Protein AF-A0A6A4KMN6-F1 (afdb_monomer)

Sequence (193 aa):
MLYPYTPGFWTKEQVEAWKPIVDVVHAKGDFQPSGQAPISSTDKKLTLQIRVNDVYVAEFSPPRRLRIDETPLVVNDFRLAARNAMAAGDSNPNALGLYMAESLSTFSVLYCLMVEPRMKIIGEKCECPQYSLVSIRKAFNGGFISAGDYDREDGNQVVAENRTDLVANGRLFLANPDLPRRFELNALLNEYN

Organism: NCBI:txid262921

Mean predicted aligned error: 14.79 Å

Structure (mmCIF, N/CA/C/O backbone):
data_AF-A0A6A4KMN6-F1
#
_entry.id   AF-A0A6A4KMN6-F1
#
loop_
_atom_site.group_PDB
_atom_site.id
_atom_site.type_symbol
_atom_site.label_atom_id
_atom_site.label_alt_id
_atom_site.label_comp_id
_atom_site.label_asym_id
_atom_site.label_entity_id
_atom_site.label_seq_id
_atom_site.pdbx_PDB_ins_code
_atom_site.Cartn_x
_atom_site.Cartn_y
_atom_site.Cartn_z
_atom_site.occupancy
_atom_site.B_iso_or_equiv
_atom_site.auth_seq_id
_atom_site.auth_comp_id
_atom_site.auth_asym_id
_atom_site.auth_atom_id
_atom_site.pdbx_PDB_model_num
ATOM 1 N N . MET A 1 1 ? 16.191 -17.826 3.219 1.00 31.48 1 MET A N 1
ATOM 2 C CA . MET A 1 1 ? 14.914 -17.959 3.942 1.00 31.48 1 MET A CA 1
ATOM 3 C C . MET A 1 1 ? 13.820 -18.067 2.884 1.00 31.48 1 MET A C 1
ATOM 5 O O . MET A 1 1 ? 13.702 -17.154 2.078 1.00 31.48 1 MET A O 1
ATOM 9 N N . LEU A 1 2 ? 13.162 -19.224 2.772 1.00 29.27 2 LEU A N 1
ATOM 10 C CA . LEU A 1 2 ? 12.004 -19.458 1.894 1.00 29.27 2 LEU A CA 1
ATOM 11 C C . LEU A 1 2 ? 10.747 -19.203 2.737 1.00 29.27 2 LEU A C 1
ATOM 13 O O . LEU A 1 2 ? 10.694 -19.689 3.863 1.00 29.27 2 LEU A O 1
ATOM 17 N N . TYR A 1 3 ? 9.783 -18.435 2.226 1.00 32.12 3 TYR A N 1
ATOM 18 C CA . TYR A 1 3 ? 8.539 -18.099 2.931 1.00 32.12 3 TYR A CA 1
ATOM 19 C C . TYR A 1 3 ? 7.420 -19.076 2.526 1.00 32.12 3 TYR A C 1
ATOM 21 O O . TYR A 1 3 ? 6.856 -18.907 1.441 1.00 32.12 3 TYR A O 1
ATOM 29 N N . PRO A 1 4 ? 7.090 -20.103 3.332 1.00 30.62 4 PRO A N 1
ATOM 30 C CA . PRO A 1 4 ? 5.931 -20.957 3.064 1.00 30.62 4 PRO A CA 1
ATOM 31 C C . PRO A 1 4 ? 4.623 -20.138 3.074 1.00 30.62 4 PRO A C 1
ATOM 33 O O . PRO A 1 4 ? 4.533 -19.135 3.776 1.00 30.62 4 PRO A O 1
ATOM 36 N N . TYR A 1 5 ? 3.616 -20.569 2.299 1.00 39.34 5 TYR A N 1
ATOM 37 C CA . TYR A 1 5 ? 2.295 -19.918 2.120 1.00 39.34 5 TYR A CA 1
ATOM 38 C C . TYR A 1 5 ? 2.269 -18.609 1.318 1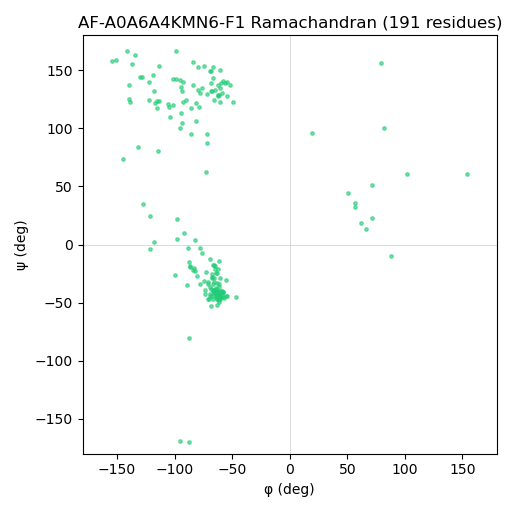.00 39.34 5 TYR A C 1
ATOM 40 O O . TYR A 1 5 ? 1.325 -17.827 1.404 1.00 39.34 5 TYR A O 1
ATOM 48 N N . THR A 1 6 ? 3.270 -18.394 0.471 1.00 36.38 6 THR A N 1
ATOM 49 C CA . THR A 1 6 ? 3.173 -17.405 -0.608 1.00 36.38 6 THR A CA 1
ATOM 50 C C . THR A 1 6 ? 2.039 -17.803 -1.569 1.00 36.38 6 THR A C 1
ATOM 52 O O . THR A 1 6 ? 1.903 -18.993 -1.875 1.00 36.38 6 THR A O 1
ATOM 55 N N . PRO A 1 7 ? 1.196 -16.854 -2.026 1.00 43.31 7 PRO A N 1
ATOM 56 C CA . PRO A 1 7 ? 0.060 -17.166 -2.883 1.00 43.31 7 PRO A CA 1
ATOM 57 C C . PRO A 1 7 ? 0.503 -17.897 -4.148 1.00 43.31 7 PRO A C 1
ATOM 59 O O . PRO A 1 7 ? 1.518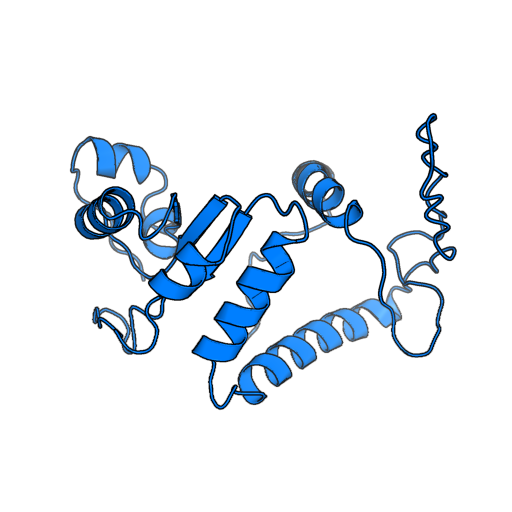 -17.573 -4.764 1.00 43.31 7 PRO A O 1
ATOM 62 N N . GLY A 1 8 ? -0.289 -18.901 -4.509 1.00 39.00 8 GLY A N 1
ATOM 63 C CA . GLY A 1 8 ? -0.036 -19.765 -5.646 1.00 39.00 8 GLY A CA 1
ATOM 64 C C . GLY A 1 8 ? -0.798 -19.409 -6.900 1.00 39.00 8 GLY A C 1
ATOM 65 O O . GLY A 1 8 ? -1.760 -18.656 -6.845 1.00 39.00 8 GLY A O 1
ATOM 66 N N . PHE A 1 9 ? -0.383 -19.994 -8.022 1.00 30.41 9 PHE A N 1
ATOM 67 C CA . PHE A 1 9 ? -0.998 -19.810 -9.341 1.00 30.41 9 PHE A CA 1
ATOM 68 C C . PHE A 1 9 ? -1.343 -21.160 -10.002 1.00 30.41 9 PHE A C 1
ATOM 70 O O . PHE A 1 9 ? -1.183 -21.343 -11.205 1.00 30.41 9 PHE A O 1
ATOM 77 N N . TRP A 1 10 ? -1.743 -22.156 -9.206 1.00 37.47 10 TRP A N 1
ATOM 78 C CA . TRP A 1 10 ? -1.876 -23.557 -9.649 1.00 37.47 10 TRP A CA 1
ATOM 79 C C . TRP A 1 10 ? -3.282 -24.143 -9.476 1.00 37.47 10 TRP A C 1
ATOM 81 O O . TRP A 1 10 ? -3.535 -25.264 -9.910 1.00 37.47 10 TRP A O 1
ATOM 91 N N . THR A 1 11 ? -4.209 -23.394 -8.879 1.00 39.00 11 THR A N 1
ATOM 92 C CA . THR A 1 11 ? -5.639 -23.741 -8.820 1.00 39.00 11 THR A CA 1
ATOM 93 C C . THR A 1 11 ? -6.460 -22.736 -9.622 1.00 39.00 11 THR A C 1
ATOM 95 O O . THR A 1 11 ? -6.046 -21.585 -9.788 1.00 39.00 11 THR A O 1
ATOM 98 N N . LYS A 1 12 ? -7.629 -23.150 -10.130 1.00 42.00 12 LYS A N 1
ATOM 99 C CA . LYS A 1 12 ? -8.517 -22.245 -10.880 1.00 42.00 12 LYS A CA 1
ATOM 100 C C . LYS A 1 12 ? -8.980 -21.076 -10.010 1.00 42.00 12 LYS A C 1
ATOM 102 O O . LYS A 1 12 ? -9.038 -19.954 -10.492 1.00 42.00 12 LYS A O 1
ATOM 107 N N . GLU A 1 13 ? -9.225 -21.314 -8.730 1.00 46.22 13 GLU A N 1
ATOM 108 C CA . GLU A 1 13 ? -9.675 -20.309 -7.768 1.00 46.22 13 GLU A CA 1
ATOM 109 C C . GLU A 1 13 ? -8.605 -19.239 -7.508 1.00 46.22 13 GLU A C 1
ATOM 111 O O . GLU A 1 13 ? -8.911 -18.050 -7.457 1.00 46.22 13 GLU A O 1
ATOM 116 N N . GLN A 1 14 ? -7.332 -19.637 -7.423 1.00 41.09 14 GLN A N 1
ATOM 117 C CA . GLN A 1 14 ? -6.218 -18.691 -7.338 1.00 41.09 14 GLN A CA 1
ATOM 118 C C . GLN A 1 14 ? -6.082 -17.865 -8.623 1.00 41.09 14 GLN A C 1
ATOM 120 O O . GLN A 1 14 ? -5.860 -16.660 -8.553 1.00 41.09 14 GLN A O 1
ATOM 125 N N . VAL A 1 15 ? -6.264 -18.483 -9.794 1.00 40.09 15 VAL A N 1
ATOM 126 C CA . VAL A 1 15 ? -6.224 -17.783 -11.088 1.00 40.09 15 VAL A CA 1
ATOM 127 C C . VAL A 1 15 ? -7.339 -16.740 -11.197 1.00 40.09 15 VAL A C 1
ATOM 129 O O . VAL A 1 15 ? -7.064 -15.622 -11.622 1.00 40.09 15 VAL A O 1
ATOM 132 N N . GLU A 1 16 ? -8.570 -17.049 -10.780 1.00 53.91 16 GLU A N 1
ATOM 133 C CA . GLU A 1 16 ? -9.668 -16.068 -10.766 1.00 53.91 16 GLU A CA 1
ATOM 134 C C . GLU A 1 16 ? -9.406 -14.906 -9.794 1.00 53.91 16 GLU A C 1
ATOM 136 O O . GLU A 1 16 ? -9.696 -13.757 -10.124 1.00 53.91 16 GLU A O 1
ATOM 141 N N . ALA A 1 17 ? -8.791 -15.169 -8.638 1.00 46.47 17 ALA A N 1
ATOM 142 C CA . ALA A 1 17 ? -8.460 -14.137 -7.654 1.00 46.47 17 ALA A CA 1
ATOM 143 C C . ALA A 1 17 ? -7.374 -13.151 -8.135 1.00 46.47 17 ALA A C 1
ATOM 145 O O . ALA A 1 17 ? -7.339 -12.004 -7.691 1.00 46.47 17 ALA A O 1
ATOM 146 N N . TRP A 1 18 ? -6.509 -13.570 -9.065 1.00 39.84 18 TRP A N 1
ATOM 147 C CA . TRP A 1 18 ? -5.449 -12.725 -9.626 1.00 39.84 18 TRP A CA 1
ATOM 148 C C . TRP A 1 18 ? -5.894 -11.865 -10.820 1.00 39.84 18 TRP A C 1
ATOM 150 O O . TRP A 1 18 ? -5.233 -10.871 -11.124 1.00 39.84 18 TRP A O 1
ATOM 160 N N . LYS A 1 19 ? -7.010 -12.187 -11.487 1.00 45.84 19 LYS A N 1
ATOM 161 C CA . LYS A 1 19 ? -7.465 -11.481 -12.703 1.00 45.84 19 LYS A CA 1
ATOM 162 C C . LYS A 1 19 ? -7.671 -9.964 -12.547 1.00 45.84 19 LYS A C 1
ATOM 164 O O . LYS A 1 19 ? -7.130 -9.237 -13.375 1.00 45.84 19 LYS A O 1
ATOM 169 N N . PRO A 1 20 ? -8.326 -9.442 -11.490 1.00 47.38 20 PRO A N 1
ATOM 170 C CA . PRO A 1 20 ? -8.527 -7.995 -11.354 1.00 47.38 20 PRO A CA 1
ATOM 171 C C . PRO A 1 20 ? -7.212 -7.238 -11.114 1.00 47.38 20 PRO A C 1
ATOM 173 O O . PRO A 1 20 ? -7.081 -6.073 -11.473 1.00 47.38 20 PRO A O 1
ATOM 176 N N . ILE A 1 21 ? -6.224 -7.906 -10.511 1.00 42.41 21 ILE A N 1
ATOM 177 C CA . ILE A 1 21 ? -4.899 -7.343 -10.219 1.00 42.41 21 ILE A CA 1
ATOM 178 C C . ILE A 1 21 ? -4.083 -7.235 -11.515 1.00 42.41 21 ILE A C 1
ATOM 180 O O . ILE A 1 21 ? -3.393 -6.243 -11.743 1.00 42.41 21 ILE A O 1
ATOM 184 N N . VAL A 1 22 ? -4.207 -8.236 -12.390 1.00 38.03 22 VAL A N 1
ATOM 185 C CA . VAL A 1 22 ? -3.569 -8.286 -13.712 1.00 38.03 22 VAL A CA 1
ATOM 186 C C . VAL A 1 22 ? -4.154 -7.238 -14.671 1.00 38.03 22 VAL A C 1
ATOM 188 O O . VAL A 1 22 ? -3.398 -6.587 -15.392 1.00 38.03 22 VAL A O 1
ATOM 191 N N . ASP A 1 23 ? -5.465 -6.990 -14.630 1.00 46.50 23 ASP A N 1
ATOM 192 C CA . ASP A 1 23 ? -6.122 -5.987 -15.483 1.00 46.50 23 ASP A CA 1
ATOM 193 C C . ASP A 1 23 ? -5.630 -4.551 -15.222 1.00 46.50 23 ASP A C 1
ATOM 195 O O . ASP A 1 23 ? -5.509 -3.750 -16.150 1.00 46.50 23 ASP A O 1
ATOM 199 N N . VAL A 1 24 ? -5.268 -4.228 -13.976 1.00 42.88 24 VAL A N 1
ATOM 200 C CA . VAL A 1 24 ? -4.742 -2.902 -13.599 1.00 42.88 24 VAL A CA 1
ATOM 201 C C . VAL A 1 24 ? -3.294 -2.704 -14.064 1.00 42.88 24 VAL A C 1
ATOM 203 O O . VAL A 1 24 ? -2.888 -1.587 -14.390 1.00 42.88 24 VAL A O 1
ATOM 206 N N . VAL A 1 25 ? -2.504 -3.776 -14.132 1.00 37.66 25 VAL A N 1
ATOM 207 C CA . VAL A 1 25 ? -1.093 -3.722 -14.551 1.00 37.66 25 VAL A CA 1
ATOM 208 C C . VAL A 1 25 ? -0.966 -3.613 -16.075 1.00 37.66 25 VAL A C 1
ATOM 210 O O . VAL A 1 25 ? -0.107 -2.879 -16.565 1.00 37.66 25 VAL A O 1
ATOM 213 N N . HIS A 1 26 ? -1.876 -4.233 -16.832 1.00 38.84 26 HIS A N 1
ATOM 214 C CA . HIS A 1 26 ? -1.945 -4.116 -18.295 1.00 38.84 26 HIS A CA 1
ATOM 215 C C . HIS A 1 26 ? -2.192 -2.686 -18.813 1.00 38.84 26 HIS A C 1
ATOM 217 O O . HIS A 1 26 ? -1.952 -2.411 -19.986 1.00 38.84 26 HIS A O 1
ATOM 223 N N . ALA A 1 27 ? -2.603 -1.746 -17.959 1.00 45.03 27 ALA A N 1
ATOM 224 C CA . ALA A 1 27 ? -2.775 -0.347 -18.338 1.00 45.03 27 ALA A CA 1
ATOM 225 C C . ALA A 1 27 ? -1.454 0.451 -18.480 1.00 45.03 27 ALA A C 1
ATOM 227 O O . ALA A 1 27 ? -1.512 1.606 -18.899 1.00 45.03 27 ALA A O 1
ATOM 228 N N . LYS A 1 28 ? -0.277 -0.104 -18.125 1.00 41.03 28 LYS A N 1
ATOM 229 C CA . LYS A 1 28 ? 0.960 0.693 -17.932 1.00 41.03 28 LYS A CA 1
ATOM 230 C C . LYS A 1 28 ? 2.176 0.422 -18.850 1.00 41.03 28 LYS A C 1
ATOM 232 O O . LYS A 1 28 ? 3.155 1.147 -18.718 1.00 41.03 28 LYS A O 1
ATOM 237 N N . GLY A 1 29 ? 2.107 -0.487 -19.828 1.00 39.41 29 GLY A N 1
ATOM 238 C CA . GLY A 1 29 ? 3.115 -0.627 -20.908 1.00 39.41 29 GLY A CA 1
ATOM 239 C C . GLY A 1 29 ? 4.423 -1.375 -20.559 1.00 39.41 29 GLY A C 1
ATOM 240 O O . GLY A 1 29 ? 4.810 -1.466 -19.397 1.00 39.41 29 GLY A O 1
ATOM 241 N N . ASP A 1 30 ? 5.088 -1.935 -21.585 1.00 47.19 30 ASP A N 1
ATOM 242 C CA . ASP A 1 30 ? 6.116 -2.994 -21.475 1.00 47.19 30 ASP A CA 1
ATOM 243 C C . ASP A 1 30 ? 7.583 -2.500 -21.439 1.00 47.19 30 ASP A C 1
ATOM 245 O O . ASP A 1 30 ? 7.976 -1.629 -22.215 1.00 47.19 30 ASP A O 1
ATOM 249 N N . PHE A 1 31 ? 8.436 -3.141 -20.622 1.00 49.19 31 PHE A N 1
ATOM 250 C CA . PHE A 1 31 ? 9.901 -2.951 -20.607 1.00 49.19 31 PHE A CA 1
ATOM 251 C C . PHE A 1 31 ? 10.632 -4.299 -20.455 1.00 49.19 31 PHE A C 1
ATOM 253 O O . PHE A 1 31 ? 10.374 -5.019 -19.489 1.00 49.19 31 PHE A O 1
ATOM 260 N N . GLN A 1 32 ? 11.528 -4.667 -21.389 1.00 56.16 32 GLN A N 1
ATOM 261 C CA . GLN A 1 32 ? 12.250 -5.957 -21.380 1.00 56.16 32 GLN A CA 1
ATOM 262 C C . GLN A 1 32 ? 13.737 -5.825 -21.783 1.00 56.16 32 GLN A C 1
ATOM 264 O O . GLN A 1 32 ? 14.045 -5.112 -22.742 1.00 56.16 32 GLN A O 1
ATOM 269 N N . PRO A 1 33 ? 14.677 -6.502 -21.087 1.00 56.12 33 PRO A N 1
ATOM 270 C CA . PRO A 1 33 ? 16.115 -6.413 -21.369 1.00 56.12 33 PRO A CA 1
ATOM 271 C C . PRO A 1 33 ? 16.539 -6.997 -22.732 1.00 56.12 33 PRO A C 1
ATOM 273 O O . PRO A 1 33 ? 15.940 -7.939 -23.249 1.00 56.12 33 PRO A O 1
ATOM 276 N N . SER A 1 34 ? 17.638 -6.471 -23.290 1.00 56.88 34 SER A N 1
ATOM 277 C CA . SER A 1 34 ? 18.348 -7.009 -24.472 1.00 56.88 34 SER A CA 1
ATOM 278 C C . SER A 1 34 ? 17.554 -7.062 -25.786 1.00 56.88 34 SER A C 1
ATOM 280 O O . SER A 1 34 ? 17.938 -7.788 -26.702 1.00 56.88 34 SER A O 1
ATOM 282 N N . GLY A 1 35 ? 16.460 -6.303 -25.895 1.00 62.66 35 GLY A N 1
ATOM 283 C CA . GLY A 1 35 ? 15.641 -6.242 -27.111 1.00 62.66 35 GLY A CA 1
ATOM 284 C C . GLY A 1 35 ? 14.925 -7.554 -27.440 1.00 62.66 35 GLY A C 1
ATOM 285 O O . GLY A 1 35 ? 14.435 -7.721 -28.556 1.00 62.66 35 GLY A O 1
ATOM 286 N N . GLN A 1 36 ? 14.877 -8.498 -26.493 1.00 66.44 36 GLN A N 1
ATOM 287 C CA . GLN A 1 36 ? 14.111 -9.721 -26.674 1.00 66.44 36 GLN A CA 1
ATOM 288 C C . GLN A 1 36 ? 12.614 -9.420 -26.658 1.00 66.44 36 GLN A C 1
ATOM 290 O O . GLN A 1 36 ? 12.143 -8.518 -25.963 1.00 66.44 36 GLN A O 1
ATOM 295 N N . ALA A 1 37 ? 11.867 -10.235 -27.405 1.00 71.69 37 ALA A N 1
ATOM 296 C CA . ALA A 1 37 ? 10.420 -10.274 -27.295 1.00 71.69 37 ALA A CA 1
ATOM 297 C C . ALA A 1 37 ? 10.016 -10.465 -25.820 1.00 71.69 37 ALA A C 1
ATOM 299 O O . ALA A 1 37 ? 10.633 -11.298 -25.140 1.00 71.69 37 ALA A O 1
ATOM 300 N N . PRO A 1 38 ? 9.000 -9.738 -25.325 1.00 73.50 38 PRO A N 1
ATOM 301 C CA . PRO A 1 38 ? 8.596 -9.845 -23.935 1.00 73.50 38 PRO A CA 1
ATOM 302 C C . PRO A 1 38 ? 8.277 -11.269 -23.509 1.00 73.50 38 PRO A C 1
ATOM 304 O O . PRO A 1 38 ? 7.672 -12.027 -24.262 1.00 73.50 38 PRO A O 1
ATOM 307 N N . ILE A 1 39 ? 8.689 -11.652 -22.303 1.00 76.31 39 ILE A N 1
ATOM 308 C CA . ILE A 1 39 ? 8.321 -12.953 -21.746 1.00 76.31 39 ILE A CA 1
ATOM 309 C C . ILE A 1 39 ? 6.902 -12.897 -21.177 1.00 76.31 39 ILE A C 1
ATOM 311 O O . ILE A 1 39 ? 6.553 -11.978 -20.444 1.00 76.31 39 ILE A O 1
ATOM 315 N N . SER A 1 40 ? 6.082 -13.893 -21.505 1.00 77.81 40 SER A N 1
ATOM 316 C CA . SER A 1 40 ? 4.731 -14.055 -20.958 1.00 77.81 40 SER A CA 1
ATOM 317 C C . SER A 1 40 ? 4.428 -15.529 -20.699 1.00 77.81 40 SER A C 1
ATOM 319 O O . SER A 1 40 ? 5.134 -16.424 -21.160 1.00 77.81 40 SER A O 1
ATOM 321 N N . SER A 1 41 ? 3.358 -15.812 -19.961 1.00 75.88 41 SER A N 1
ATOM 322 C CA . SER A 1 41 ? 2.851 -17.177 -19.783 1.00 75.88 41 SER A CA 1
ATOM 323 C C . SER A 1 41 ? 2.322 -17.784 -21.091 1.00 75.88 41 SER A C 1
ATOM 325 O O . SER A 1 41 ? 2.196 -19.004 -21.203 1.00 75.88 41 SER A O 1
ATOM 327 N N . THR A 1 42 ? 2.040 -16.950 -22.100 1.00 76.56 42 THR A N 1
ATOM 328 C CA . THR A 1 42 ? 1.617 -17.372 -23.441 1.00 76.56 42 THR A CA 1
ATOM 329 C C . THR A 1 42 ? 2.364 -16.603 -24.530 1.00 76.56 42 THR A C 1
ATOM 331 O O . THR A 1 42 ? 2.935 -15.550 -24.290 1.00 76.56 42 THR A O 1
ATOM 334 N N . ASP A 1 43 ? 2.332 -17.130 -25.746 1.00 80.31 43 ASP A N 1
ATOM 335 C CA . ASP A 1 43 ? 2.829 -16.523 -26.985 1.00 80.31 43 ASP A CA 1
ATOM 336 C C . ASP A 1 43 ? 1.741 -15.727 -27.734 1.00 80.31 43 ASP A C 1
ATOM 338 O O . ASP A 1 43 ? 1.913 -15.320 -28.882 1.00 80.31 43 ASP A O 1
ATOM 342 N N . LYS A 1 44 ? 0.582 -15.513 -27.099 1.00 77.06 44 LYS A N 1
ATOM 343 C CA . LYS A 1 44 ? -0.529 -14.783 -27.707 1.00 77.06 44 LYS A CA 1
ATOM 344 C C . LYS A 1 44 ? -0.260 -13.282 -27.626 1.00 77.06 44 LYS A C 1
ATOM 346 O O . LYS A 1 44 ? -0.190 -12.721 -26.535 1.00 77.06 44 LYS A O 1
ATOM 351 N N . LYS A 1 45 ? -0.155 -12.631 -28.788 1.00 74.31 45 LYS A N 1
ATOM 352 C CA . LYS A 1 45 ? -0.149 -11.164 -28.895 1.00 74.31 45 LYS A CA 1
ATOM 353 C C . LYS A 1 45 ? -1.462 -10.615 -28.326 1.00 74.31 45 LYS A C 1
ATOM 355 O O . LYS A 1 45 ? -2.527 -11.180 -28.578 1.00 74.31 45 LYS A O 1
ATOM 360 N N . LEU A 1 46 ? -1.386 -9.510 -27.587 1.00 65.62 46 LEU A N 1
ATOM 361 C CA . LEU A 1 46 ? -2.574 -8.766 -27.175 1.00 65.62 46 LEU A CA 1
ATOM 362 C C . LEU A 1 46 ? -3.320 -8.268 -28.421 1.00 65.62 46 LEU A C 1
ATOM 364 O O . LEU A 1 46 ? -2.724 -7.669 -29.319 1.00 65.62 46 LEU A O 1
ATOM 368 N N . THR A 1 47 ? -4.624 -8.537 -28.493 1.00 60.97 47 THR A N 1
ATOM 369 C CA . THR A 1 47 ? -5.474 -8.026 -29.572 1.00 60.97 47 THR A CA 1
ATOM 370 C C . THR A 1 47 ? -5.603 -6.511 -29.426 1.00 60.97 47 THR A C 1
ATOM 372 O O . THR A 1 47 ? -5.884 -6.020 -28.333 1.00 60.97 47 THR A O 1
ATOM 375 N N . LEU A 1 48 ? -5.403 -5.773 -30.521 1.00 54.91 48 LEU A N 1
ATOM 376 C CA . LEU A 1 48 ? -5.529 -4.314 -30.572 1.00 54.91 48 LEU A CA 1
ATOM 377 C C . LEU A 1 48 ? -6.845 -3.832 -29.941 1.00 54.91 48 LEU A C 1
ATOM 379 O O . LEU A 1 48 ? -7.924 -4.201 -30.405 1.00 54.91 48 LEU A O 1
ATOM 383 N N . GLN A 1 49 ? -6.762 -2.962 -28.934 1.00 51.88 49 GLN A N 1
ATOM 384 C CA . GLN A 1 49 ? -7.912 -2.190 -28.465 1.00 51.88 49 GLN A CA 1
ATOM 385 C C . GLN A 1 49 ? -7.918 -0.831 -29.173 1.00 51.88 49 GLN A C 1
ATOM 387 O O . G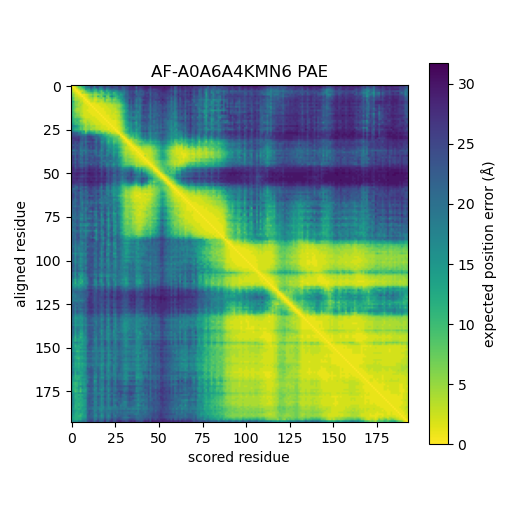LN A 1 49 ? -7.120 0.048 -28.862 1.00 51.88 49 GLN A O 1
ATOM 392 N N . ILE A 1 50 ? -8.807 -0.665 -30.154 1.00 51.91 50 ILE A N 1
ATOM 393 C CA . ILE A 1 50 ? -9.029 0.613 -30.843 1.00 51.91 50 ILE A CA 1
ATOM 394 C C . ILE A 1 50 ? -10.041 1.422 -30.021 1.00 51.91 50 ILE A C 1
ATOM 396 O O . ILE A 1 50 ? -11.194 1.009 -29.898 1.00 51.91 50 ILE A O 1
ATOM 400 N N . ARG A 1 51 ? -9.657 2.593 -29.493 1.00 47.78 51 ARG A N 1
ATOM 401 C CA . ARG A 1 51 ? -10.631 3.648 -29.161 1.00 47.78 51 ARG A CA 1
ATOM 402 C C . ARG A 1 51 ? -10.743 4.588 -30.356 1.00 47.78 51 ARG A C 1
ATOM 404 O O . ARG A 1 51 ? -9.747 5.143 -30.804 1.00 47.78 51 ARG A O 1
ATOM 411 N N . VAL A 1 52 ? -11.957 4.740 -30.872 1.00 44.91 52 VAL A N 1
ATOM 412 C CA . VAL A 1 52 ? -12.287 5.700 -31.932 1.00 44.91 52 VAL A CA 1
ATOM 413 C C . VAL A 1 52 ? -12.359 7.102 -31.306 1.00 44.91 52 VAL A C 1
ATOM 415 O O . VAL A 1 52 ? -12.968 7.240 -30.244 1.00 44.91 52 VAL A O 1
ATOM 418 N N . ASN A 1 53 ? -11.739 8.088 -31.977 1.00 41.69 53 ASN A N 1
ATOM 419 C CA . ASN A 1 53 ? -11.530 9.516 -31.631 1.00 41.69 53 ASN A CA 1
ATOM 420 C C . ASN A 1 53 ? -10.109 9.880 -31.101 1.00 41.69 53 ASN A C 1
ATOM 422 O O . ASN A 1 53 ? -9.982 10.384 -29.990 1.00 41.69 53 ASN A O 1
ATOM 426 N N . ASP A 1 54 ? -9.068 9.656 -31.926 1.00 50.81 54 ASP A N 1
ATOM 427 C CA . ASP A 1 54 ? -7.695 10.239 -31.853 1.00 50.81 54 ASP A CA 1
ATOM 428 C C . ASP A 1 54 ? -6.734 9.771 -30.720 1.00 50.81 54 ASP A C 1
ATOM 430 O O . ASP A 1 54 ? -6.260 10.560 -29.911 1.00 50.81 54 ASP A O 1
ATOM 434 N N . VAL A 1 55 ? -6.532 8.457 -30.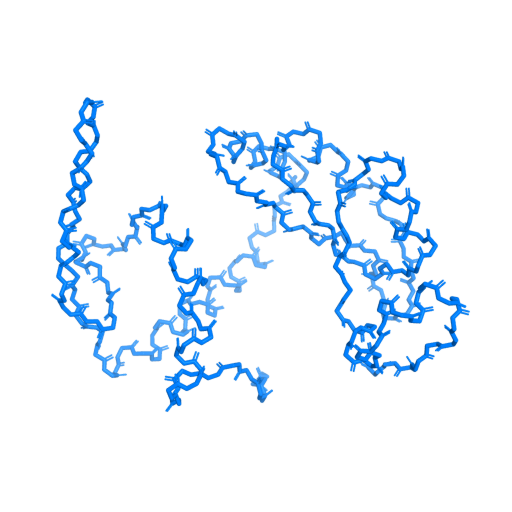526 1.00 50.56 55 VAL A N 1
ATOM 435 C CA . VAL A 1 55 ? -5.420 7.587 -31.018 1.00 50.56 55 VAL A CA 1
ATOM 436 C C . VAL A 1 55 ? -4.102 7.603 -30.201 1.00 50.56 55 VAL A C 1
ATOM 438 O O . VAL A 1 55 ? -3.199 8.397 -30.436 1.00 50.56 55 VAL A O 1
ATOM 441 N N . TYR A 1 56 ? -3.928 6.565 -29.368 1.00 45.38 56 TYR A N 1
ATOM 442 C CA . TYR A 1 56 ? -2.678 5.792 -29.291 1.00 45.38 56 TYR A CA 1
ATOM 443 C C . TYR A 1 56 ? -2.998 4.368 -29.756 1.00 45.38 56 TYR A C 1
ATOM 445 O O . TYR A 1 56 ? -3.796 3.671 -29.128 1.00 45.38 56 TYR A O 1
ATOM 453 N N . VAL A 1 57 ? -2.381 3.923 -30.850 1.00 52.84 57 VAL A N 1
ATOM 454 C CA . VAL A 1 57 ? -2.297 2.496 -31.172 1.00 52.84 57 VAL A CA 1
ATOM 455 C C . VAL A 1 57 ? -1.082 1.968 -30.423 1.00 52.84 57 VAL A C 1
ATOM 457 O O . VAL A 1 57 ? 0.045 2.123 -30.885 1.00 52.84 57 VAL A O 1
ATOM 460 N N . ALA A 1 58 ? -1.287 1.403 -29.233 1.00 53.09 58 ALA A N 1
ATOM 461 C CA . ALA A 1 58 ? -0.218 0.673 -28.566 1.00 53.09 58 ALA A CA 1
ATOM 462 C C . ALA A 1 58 ? -0.005 -0.641 -29.328 1.00 53.09 58 ALA A C 1
ATOM 464 O O . ALA A 1 58 ? -0.738 -1.616 -29.150 1.00 53.09 58 ALA A O 1
ATOM 465 N N . GLU A 1 59 ? 0.954 -0.640 -30.251 1.00 59.22 59 GLU A N 1
ATOM 466 C CA . GLU A 1 59 ? 1.408 -1.868 -30.881 1.00 59.22 59 GLU A CA 1
ATOM 467 C C . GLU A 1 59 ? 2.408 -2.559 -29.953 1.00 59.22 59 GLU A C 1
ATOM 469 O O . GLU A 1 59 ? 3.544 -2.123 -29.788 1.00 59.22 59 GLU A O 1
ATOM 474 N N . PHE A 1 60 ? 1.961 -3.647 -29.328 1.00 65.25 60 PHE A N 1
ATOM 475 C CA . PHE A 1 60 ? 2.813 -4.469 -28.477 1.00 65.25 60 PHE A CA 1
ATOM 476 C C . PHE A 1 60 ? 3.592 -5.482 -29.316 1.00 65.25 60 PHE A C 1
ATOM 478 O O . PHE A 1 60 ? 3.032 -6.140 -30.202 1.00 65.25 60 PHE A O 1
ATOM 485 N N . SER A 1 61 ? 4.875 -5.658 -29.009 1.00 69.38 61 SER A N 1
ATOM 486 C CA . SER A 1 61 ? 5.662 -6.764 -29.556 1.00 69.38 61 SER A CA 1
ATOM 487 C C . SER A 1 61 ? 5.031 -8.099 -29.135 1.00 69.38 61 SER A C 1
ATOM 489 O O . SER A 1 61 ? 4.681 -8.251 -27.963 1.00 69.38 61 SER A O 1
ATOM 491 N N . PRO A 1 62 ? 4.870 -9.080 -30.044 1.00 76.31 62 PRO A N 1
ATOM 492 C CA . PRO A 1 62 ? 4.385 -10.404 -29.667 1.00 76.31 62 PRO A CA 1
ATOM 493 C C . PRO A 1 62 ? 5.268 -10.984 -28.556 1.00 76.31 62 PRO A C 1
ATOM 495 O O . PRO A 1 62 ? 6.493 -11.001 -28.722 1.00 76.31 62 PRO A O 1
ATOM 498 N N . PRO A 1 63 ? 4.696 -11.446 -27.432 1.00 82.12 63 PRO A N 1
ATOM 499 C CA . PRO A 1 63 ? 5.501 -12.036 -26.388 1.00 82.12 63 PRO A CA 1
ATOM 500 C C . PRO A 1 63 ? 5.961 -13.433 -26.803 1.00 82.12 63 PRO A C 1
ATOM 502 O O . PRO A 1 63 ? 5.294 -14.138 -27.563 1.00 82.12 63 PRO A O 1
ATOM 505 N N . ARG A 1 64 ? 7.085 -13.873 -26.247 1.00 84.94 64 ARG A N 1
ATOM 506 C CA . ARG A 1 64 ? 7.470 -15.280 -26.255 1.00 84.94 64 ARG A CA 1
ATOM 507 C C . ARG A 1 64 ? 6.961 -15.949 -24.986 1.00 84.94 64 ARG A C 1
ATOM 509 O O . ARG A 1 64 ? 7.064 -15.399 -23.888 1.00 84.94 64 ARG A O 1
ATOM 516 N N . ARG A 1 65 ? 6.475 -17.180 -25.123 1.00 84.69 65 ARG A N 1
ATOM 517 C CA . ARG A 1 65 ? 6.142 -18.007 -23.965 1.00 84.69 65 ARG A CA 1
ATOM 518 C C . ARG A 1 65 ? 7.404 -18.272 -23.137 1.00 84.69 65 ARG A C 1
ATOM 520 O O . ARG A 1 65 ? 8.414 -18.722 -23.679 1.00 84.69 65 ARG A O 1
ATOM 527 N N . LEU A 1 66 ? 7.333 -18.009 -21.836 1.00 80.75 66 LEU A N 1
ATOM 528 C CA . LEU A 1 66 ? 8.369 -18.362 -20.873 1.00 80.75 66 LEU A CA 1
ATOM 529 C C . LEU A 1 66 ? 8.516 -19.886 -20.830 1.00 80.75 66 LEU A C 1
ATOM 531 O O . LEU A 1 66 ? 7.527 -20.605 -20.658 1.00 80.75 66 LEU A O 1
ATOM 535 N N . ARG A 1 67 ? 9.739 -20.393 -20.996 1.00 83.81 67 ARG A N 1
ATOM 536 C CA . ARG A 1 67 ? 9.997 -21.828 -20.860 1.00 83.81 67 ARG A CA 1
ATOM 537 C C . ARG A 1 67 ? 10.103 -22.210 -19.382 1.00 83.81 67 ARG A C 1
ATOM 539 O O . ARG A 1 67 ? 10.470 -21.400 -18.533 1.00 83.81 67 ARG A O 1
ATOM 546 N N . ILE A 1 68 ? 9.781 -23.462 -19.061 1.00 79.81 68 ILE A N 1
ATOM 547 C CA . ILE A 1 68 ? 9.775 -23.948 -17.670 1.00 79.81 68 ILE A CA 1
ATOM 548 C C . ILE A 1 68 ? 11.169 -23.802 -17.036 1.00 79.81 68 ILE A C 1
ATOM 550 O O . ILE A 1 68 ? 11.281 -23.357 -15.896 1.00 79.81 68 ILE A O 1
ATOM 554 N N . ASP A 1 69 ? 12.226 -24.087 -17.799 1.00 85.81 69 ASP A N 1
ATOM 555 C CA . ASP A 1 69 ? 13.630 -23.942 -17.400 1.00 85.81 69 ASP A CA 1
ATOM 556 C C . ASP A 1 69 ? 14.066 -22.481 -17.174 1.00 85.81 69 ASP A C 1
ATOM 558 O O . ASP A 1 69 ? 15.048 -22.241 -16.476 1.00 85.81 69 ASP A O 1
ATOM 562 N N . GLU A 1 70 ? 13.319 -21.496 -17.686 1.00 77.25 70 GLU A N 1
ATOM 563 C CA . GLU A 1 70 ? 13.574 -20.065 -17.465 1.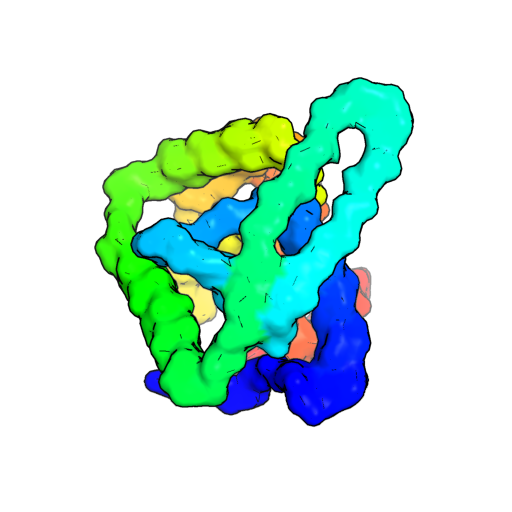00 77.25 70 GLU A CA 1
ATOM 564 C C . GLU A 1 70 ? 12.893 -19.518 -16.198 1.00 77.25 70 GLU A C 1
ATOM 566 O O . GLU A 1 70 ? 13.255 -18.446 -15.715 1.00 77.25 70 GLU A O 1
ATOM 571 N N . THR A 1 71 ? 11.932 -20.242 -15.615 1.00 73.50 71 THR A N 1
ATOM 572 C CA . THR A 1 71 ? 11.193 -19.778 -14.423 1.00 73.50 71 THR A CA 1
ATOM 573 C C . THR A 1 71 ? 12.114 -19.482 -13.228 1.00 73.50 71 THR A C 1
ATOM 575 O O . THR A 1 71 ? 11.965 -18.418 -12.616 1.00 73.50 71 THR A O 1
ATOM 578 N N . PRO A 1 72 ? 13.111 -20.333 -12.900 1.00 79.31 72 PRO A N 1
ATOM 579 C CA . PRO A 1 72 ? 14.068 -20.022 -11.841 1.00 79.31 72 PRO A CA 1
ATOM 580 C C . PRO A 1 72 ? 14.886 -18.751 -12.104 1.00 79.31 72 PRO A C 1
ATOM 582 O O . PRO A 1 72 ? 15.275 -18.085 -11.146 1.00 79.31 72 PRO A O 1
ATOM 585 N N . LEU A 1 73 ? 15.131 -18.396 -13.373 1.00 74.44 73 LEU A N 1
ATOM 586 C CA . LEU A 1 73 ? 15.863 -17.181 -13.744 1.00 74.44 73 LEU A CA 1
ATOM 587 C C . LEU A 1 73 ? 15.032 -15.937 -13.437 1.00 74.44 73 LEU A C 1
ATOM 589 O O . LEU A 1 73 ? 15.524 -15.052 -12.754 1.00 74.44 73 LEU A O 1
ATOM 593 N N . VAL A 1 74 ? 13.750 -15.923 -13.812 1.00 71.62 74 VAL A N 1
ATOM 594 C CA . VAL A 1 74 ? 12.838 -14.806 -13.503 1.00 71.62 74 VAL A CA 1
ATOM 595 C C . VAL A 1 74 ? 12.701 -14.610 -11.991 1.00 71.62 74 VAL A C 1
ATOM 597 O O . VAL A 1 74 ? 12.816 -13.496 -11.487 1.00 71.62 74 VAL A O 1
ATOM 600 N N . VAL A 1 75 ? 12.522 -15.696 -11.231 1.00 69.50 75 VAL A N 1
ATOM 601 C CA . VAL A 1 75 ? 12.497 -15.635 -9.758 1.00 69.50 75 VAL A CA 1
ATOM 602 C C . VAL A 1 75 ? 13.813 -15.078 -9.211 1.00 69.50 75 VAL A C 1
ATOM 604 O O . VAL A 1 75 ? 13.819 -14.265 -8.283 1.00 69.50 75 VAL A O 1
ATOM 607 N N . ASN A 1 76 ? 14.939 -15.497 -9.786 1.00 67.25 76 ASN A N 1
ATOM 608 C CA . ASN A 1 76 ? 16.250 -14.996 -9.412 1.00 67.25 76 ASN A CA 1
ATOM 609 C C . ASN A 1 76 ? 16.443 -13.515 -9.778 1.00 67.25 76 ASN A C 1
ATOM 611 O O . ASN A 1 76 ? 17.074 -12.805 -8.999 1.00 67.25 76 ASN A O 1
ATOM 615 N N . ASP A 1 77 ? 15.865 -13.040 -10.879 1.00 66.50 77 ASP A N 1
ATOM 616 C CA . ASP A 1 77 ? 15.898 -11.639 -11.299 1.00 66.50 77 ASP A CA 1
ATOM 617 C C . ASP A 1 77 ? 15.102 -10.762 -10.336 1.00 66.50 77 ASP A C 1
ATOM 619 O O . ASP A 1 77 ? 15.628 -9.758 -9.869 1.00 66.50 77 ASP A O 1
ATOM 623 N N . PHE A 1 78 ? 13.902 -11.178 -9.917 1.00 61.53 78 PHE A N 1
ATOM 624 C CA . PHE A 1 78 ? 13.164 -10.487 -8.849 1.00 61.53 78 PHE A CA 1
ATOM 625 C C . PHE A 1 78 ? 13.936 -10.495 -7.526 1.00 61.53 78 PHE A C 1
ATOM 627 O O . PHE A 1 78 ? 14.031 -9.473 -6.844 1.00 61.53 78 PHE A O 1
ATOM 634 N N . ARG A 1 79 ? 14.547 -11.631 -7.167 1.00 67.69 79 ARG A N 1
ATOM 635 C CA . ARG A 1 79 ? 15.394 -11.744 -5.971 1.00 67.69 79 ARG A CA 1
ATOM 636 C C . ARG A 1 79 ? 16.602 -10.807 -6.051 1.00 67.69 79 ARG A C 1
ATOM 638 O O . ARG A 1 79 ? 17.003 -10.244 -5.032 1.00 67.69 79 ARG A O 1
ATOM 645 N N . LEU A 1 80 ? 17.229 -10.687 -7.218 1.00 55.69 80 LEU A N 1
ATOM 646 C CA . LEU A 1 80 ? 18.389 -9.831 -7.442 1.00 55.69 80 LEU A CA 1
ATOM 647 C C . LEU A 1 80 ? 17.982 -8.360 -7.483 1.00 55.69 80 LEU A C 1
ATOM 649 O O . LEU A 1 80 ? 18.632 -7.563 -6.825 1.00 55.69 80 LEU A O 1
ATOM 653 N N . ALA A 1 81 ? 16.886 -8.013 -8.153 1.00 49.59 81 ALA A N 1
ATOM 654 C CA . ALA A 1 81 ? 16.319 -6.671 -8.178 1.00 49.59 81 ALA A CA 1
ATOM 655 C C . ALA A 1 81 ? 15.959 -6.193 -6.768 1.00 49.59 81 ALA A C 1
ATOM 657 O O . ALA A 1 81 ? 16.347 -5.096 -6.389 1.00 49.59 81 ALA A O 1
ATOM 658 N N . ALA A 1 82 ? 15.324 -7.036 -5.948 1.00 46.75 82 ALA A N 1
ATOM 659 C CA . ALA A 1 82 ? 15.039 -6.714 -4.551 1.00 46.75 82 ALA A CA 1
ATOM 660 C C . ALA A 1 82 ? 16.324 -6.508 -3.730 1.00 46.75 82 ALA A C 1
ATOM 662 O O . ALA A 1 82 ? 16.424 -5.553 -2.964 1.00 46.75 82 ALA A O 1
ATOM 663 N N . ARG A 1 83 ? 17.342 -7.366 -3.908 1.00 52.66 83 ARG A N 1
ATOM 664 C CA . ARG A 1 83 ? 18.651 -7.183 -3.251 1.00 52.66 83 ARG A CA 1
ATOM 665 C C . ARG A 1 83 ? 19.360 -5.915 -3.710 1.00 52.66 83 ARG A C 1
ATOM 667 O O . ARG A 1 83 ? 19.898 -5.204 -2.871 1.00 52.66 83 ARG A O 1
ATOM 674 N N . ASN A 1 84 ? 19.341 -5.635 -5.006 1.00 48.53 84 ASN A N 1
ATOM 675 C CA . ASN A 1 84 ? 19.940 -4.444 -5.585 1.00 48.53 84 ASN A CA 1
ATOM 676 C C . ASN A 1 84 ? 19.198 -3.196 -5.122 1.00 48.53 84 ASN A C 1
ATOM 678 O O . ASN A 1 84 ? 19.860 -2.238 -4.778 1.00 48.53 84 ASN A O 1
ATOM 682 N N . ALA A 1 85 ? 17.869 -3.212 -5.016 1.00 50.31 85 ALA A N 1
ATOM 683 C CA . ALA A 1 85 ? 17.094 -2.105 -4.459 1.00 50.31 85 ALA A CA 1
ATOM 684 C C . ALA A 1 85 ? 17.443 -1.845 -2.984 1.00 50.31 85 ALA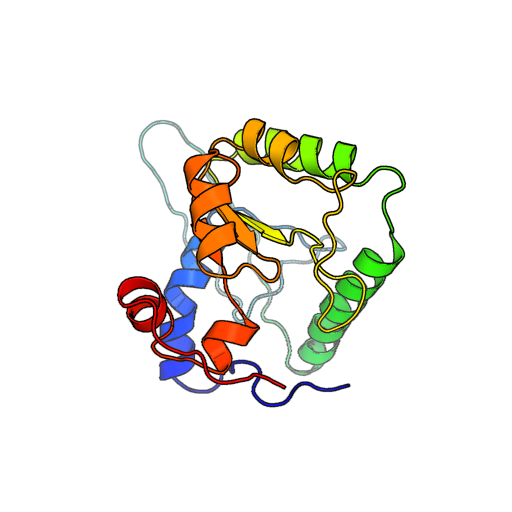 A C 1
ATOM 686 O O . ALA A 1 85 ? 17.656 -0.701 -2.599 1.00 50.31 85 ALA A O 1
ATOM 687 N N . MET A 1 86 ? 17.582 -2.901 -2.171 1.00 51.69 86 MET A N 1
ATOM 688 C CA . MET A 1 86 ? 18.048 -2.771 -0.782 1.00 51.69 86 MET A CA 1
ATOM 689 C C . MET A 1 86 ? 19.487 -2.240 -0.694 1.00 51.69 86 MET A C 1
ATOM 691 O O . MET A 1 86 ? 19.796 -1.459 0.200 1.00 51.69 86 MET A O 1
ATOM 695 N N . ALA A 1 87 ? 20.369 -2.664 -1.604 1.00 45.31 87 ALA A N 1
ATOM 696 C CA . ALA A 1 87 ? 21.775 -2.260 -1.628 1.00 45.31 87 ALA A CA 1
ATOM 697 C C . ALA A 1 87 ? 22.007 -0.884 -2.271 1.00 45.31 87 ALA A C 1
ATOM 699 O O . ALA A 1 87 ? 22.984 -0.219 -1.942 1.00 45.31 87 ALA A O 1
ATOM 700 N N . ALA A 1 88 ? 21.126 -0.464 -3.180 1.00 50.97 88 ALA A N 1
ATOM 701 C CA . ALA A 1 88 ? 21.241 0.771 -3.948 1.00 50.97 88 ALA A CA 1
ATOM 702 C C . ALA A 1 88 ? 21.048 2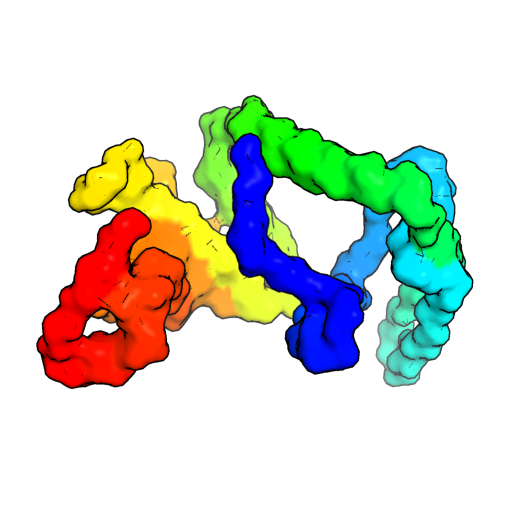.025 -3.096 1.00 50.97 88 ALA A C 1
ATOM 704 O O . ALA A 1 88 ? 21.355 3.092 -3.609 1.00 50.97 88 ALA A O 1
ATOM 705 N N . GLY A 1 89 ? 20.563 1.874 -1.850 1.00 53.38 89 GLY A N 1
ATOM 706 C CA . GLY A 1 89 ? 20.511 2.881 -0.786 1.00 53.38 89 GLY A CA 1
ATOM 707 C C . GLY A 1 89 ? 20.625 4.320 -1.277 1.00 53.38 89 GLY A C 1
ATOM 708 O O . GLY A 1 89 ? 21.729 4.817 -1.479 1.00 53.38 89 GLY A O 1
ATOM 709 N N . ASP A 1 90 ? 19.494 4.994 -1.471 1.00 62.66 90 ASP A N 1
ATOM 710 C CA . ASP A 1 90 ? 19.521 6.360 -1.983 1.00 62.66 90 ASP A CA 1
ATOM 711 C C . ASP A 1 90 ? 20.140 7.312 -0.947 1.00 62.66 90 ASP A C 1
ATOM 713 O O . ASP A 1 90 ? 19.783 7.291 0.232 1.00 62.66 90 ASP A O 1
ATOM 717 N N . SER A 1 91 ? 21.080 8.150 -1.385 1.00 74.38 91 SER A N 1
ATOM 718 C CA . SER A 1 91 ? 21.726 9.159 -0.532 1.00 74.38 91 SER A CA 1
ATOM 719 C C . SER A 1 91 ? 20.760 10.241 -0.025 1.00 74.38 91 SER A C 1
ATOM 721 O O . SER A 1 91 ? 21.040 10.906 0.972 1.00 74.38 91 SER A O 1
ATOM 723 N N . ASN A 1 92 ? 19.624 10.416 -0.703 1.00 72.69 92 ASN A N 1
ATOM 724 C CA . ASN A 1 92 ? 18.551 11.342 -0.381 1.00 72.69 92 ASN A CA 1
ATOM 725 C C . ASN A 1 92 ? 17.170 10.733 -0.732 1.00 72.69 92 ASN A C 1
ATOM 727 O O . ASN A 1 92 ? 16.500 11.168 -1.677 1.00 72.69 92 ASN A O 1
ATOM 731 N N . PRO A 1 93 ? 16.693 9.758 0.064 1.00 73.50 93 PRO A N 1
ATOM 732 C CA . PRO A 1 93 ? 15.467 9.013 -0.227 1.00 73.50 93 PRO A CA 1
ATOM 733 C C . PRO A 1 93 ? 14.214 9.900 -0.244 1.00 73.50 93 PRO A C 1
ATOM 735 O O . PRO A 1 93 ? 13.246 9.586 -0.932 1.00 73.50 93 PRO A O 1
ATOM 738 N N . ASN A 1 94 ? 14.239 11.037 0.461 1.00 78.56 94 ASN A N 1
ATOM 739 C CA . ASN A 1 94 ? 13.147 12.009 0.442 1.00 78.56 94 ASN A CA 1
ATOM 740 C C . ASN A 1 94 ? 13.036 12.724 -0.906 1.00 78.56 94 ASN A C 1
ATOM 742 O O . ASN A 1 94 ? 11.931 12.875 -1.422 1.00 78.56 94 ASN A O 1
ATOM 746 N N . ALA A 1 95 ? 14.161 13.163 -1.482 1.00 81.75 95 ALA A N 1
ATOM 747 C CA . ALA A 1 95 ? 14.160 13.816 -2.790 1.00 81.75 95 ALA A CA 1
ATOM 748 C C . ALA A 1 95 ? 13.724 12.845 -3.894 1.00 81.75 95 ALA A C 1
ATOM 750 O O . ALA A 1 95 ? 12.910 13.211 -4.741 1.00 81.75 95 ALA A O 1
ATOM 751 N N . LEU A 1 96 ? 14.202 11.595 -3.841 1.00 79.12 96 LEU A N 1
ATOM 752 C CA . LEU A 1 96 ? 13.761 10.551 -4.762 1.00 79.12 96 LEU A CA 1
ATOM 753 C C . LEU A 1 96 ? 12.258 10.276 -4.618 1.00 79.12 96 LEU A C 1
ATOM 755 O O . LEU A 1 96 ? 11.537 10.275 -5.613 1.00 79.12 96 LEU A O 1
ATOM 759 N N . GLY A 1 97 ? 11.772 10.079 -3.389 1.00 82.56 97 GLY A N 1
ATOM 760 C CA . GLY A 1 97 ? 10.355 9.826 -3.121 1.00 82.56 97 GLY A CA 1
ATOM 761 C C . GLY A 1 97 ? 9.450 10.961 -3.606 1.00 82.56 97 GLY A C 1
ATOM 762 O O . GLY A 1 97 ? 8.406 10.698 -4.202 1.00 82.56 97 GLY A O 1
ATOM 763 N N . LEU A 1 98 ? 9.878 12.214 -3.419 1.00 86.81 98 LEU A N 1
ATOM 764 C CA . LEU A 1 98 ? 9.167 13.391 -3.914 1.00 86.81 98 LEU A CA 1
ATOM 765 C C . LEU A 1 98 ? 9.095 13.401 -5.446 1.00 86.81 98 LEU A C 1
ATOM 767 O O . LEU A 1 98 ? 8.002 13.473 -6.000 1.00 86.81 98 LEU A O 1
ATOM 771 N N . TYR A 1 99 ? 10.236 13.240 -6.122 1.00 82.12 99 TYR A N 1
ATOM 772 C CA . TYR A 1 99 ? 10.291 13.182 -7.584 1.00 82.12 99 TYR A CA 1
ATOM 773 C C . TYR A 1 99 ? 9.419 12.053 -8.150 1.00 82.12 99 TYR A C 1
ATOM 775 O O . TYR A 1 99 ? 8.718 12.236 -9.148 1.00 82.12 99 TYR A O 1
ATOM 783 N N . MET A 1 100 ? 9.426 10.883 -7.503 1.00 82.69 100 MET A N 1
ATOM 784 C CA . MET A 1 100 ? 8.578 9.758 -7.889 1.00 82.69 100 MET A CA 1
ATOM 785 C C . MET A 1 100 ? 7.095 10.086 -7.725 1.00 82.69 100 MET A C 1
ATOM 787 O O . MET A 1 100 ? 6.323 9.777 -8.626 1.00 82.69 100 MET A O 1
ATOM 791 N N . ALA A 1 101 ? 6.685 10.712 -6.621 1.00 87.12 101 ALA A N 1
ATOM 792 C CA . ALA A 1 101 ? 5.294 11.108 -6.418 1.00 87.12 101 ALA A CA 1
ATOM 793 C C . ALA A 1 101 ? 4.833 12.148 -7.444 1.00 87.12 101 ALA A C 1
ATOM 795 O O . ALA A 1 101 ? 3.773 11.969 -8.037 1.00 87.12 101 ALA A O 1
ATOM 796 N N . GLU A 1 102 ? 5.642 13.174 -7.715 1.00 87.00 102 GLU A N 1
ATOM 797 C CA . GLU A 1 102 ? 5.354 14.180 -8.745 1.00 87.00 102 GLU A CA 1
ATOM 798 C C . GLU A 1 102 ? 5.235 13.539 -10.131 1.00 87.00 102 GLU A C 1
ATOM 800 O O . GLU A 1 102 ? 4.266 13.769 -10.853 1.00 87.00 102 GLU A O 1
ATOM 805 N N . SER A 1 103 ? 6.185 12.669 -10.480 1.00 77.94 103 SER A N 1
ATOM 806 C CA . SER A 1 103 ? 6.181 11.954 -11.756 1.00 77.94 103 SER A CA 1
ATOM 807 C C . SER A 1 103 ? 4.960 11.048 -11.873 1.00 77.94 103 SER A C 1
ATOM 809 O O . SER A 1 103 ? 4.250 11.092 -12.874 1.00 77.94 103 SER A O 1
ATOM 811 N N . LEU A 1 104 ? 4.665 10.256 -10.839 1.00 79.06 104 LEU A N 1
ATOM 812 C CA . LEU A 1 104 ? 3.516 9.356 -10.815 1.00 79.06 104 LEU A CA 1
ATOM 813 C C . LEU A 1 104 ? 2.191 10.106 -10.825 1.00 79.06 104 LEU A C 1
ATOM 815 O O . LEU A 1 104 ? 1.252 9.561 -11.378 1.00 79.06 104 LEU A O 1
ATOM 819 N N . SER A 1 105 ? 2.114 11.327 -10.293 1.00 85.06 105 SER A N 1
ATOM 820 C CA . SER A 1 105 ? 0.927 12.188 -10.390 1.00 85.06 105 SER A CA 1
ATOM 821 C C . SER A 1 105 ? 0.593 12.609 -11.820 1.00 85.06 105 SER A C 1
ATOM 823 O O . SER A 1 105 ? -0.564 12.923 -12.098 1.00 85.06 105 SER A O 1
ATOM 825 N N . THR A 1 106 ? 1.575 12.628 -12.731 1.00 82.50 106 THR A N 1
ATOM 826 C CA . THR A 1 106 ? 1.322 12.898 -14.161 1.00 82.50 106 THR A CA 1
ATOM 827 C C . THR A 1 106 ? 0.644 11.723 -14.862 1.00 82.50 106 THR A C 1
ATOM 829 O O . THR A 1 106 ? -0.058 11.903 -15.856 1.00 82.50 106 THR A O 1
ATOM 832 N N . PHE A 1 107 ? 0.800 10.520 -14.310 1.00 69.25 107 PHE A N 1
ATOM 833 C CA . PHE A 1 107 ? 0.089 9.329 -14.736 1.00 69.25 107 PHE A CA 1
ATOM 834 C C . PHE A 1 107 ? -1.153 9.186 -13.849 1.00 69.25 107 PHE A C 1
ATOM 836 O O . PHE A 1 107 ? -1.080 9.345 -12.638 1.00 69.25 107 PHE A O 1
ATOM 843 N N . SER A 1 108 ? -2.327 8.885 -14.399 1.00 75.62 108 SER A N 1
ATOM 844 C CA . SER A 1 108 ? -3.551 8.715 -13.593 1.00 75.62 108 SER A CA 1
ATOM 845 C C . SER A 1 108 ? -3.536 7.398 -12.796 1.00 75.62 108 SER A C 1
ATOM 847 O O . SER A 1 108 ? -4.342 6.499 -13.023 1.00 75.62 108 SER A O 1
ATOM 849 N N . VAL A 1 109 ? -2.569 7.246 -11.890 1.00 80.12 109 VAL A N 1
ATOM 850 C CA . VAL A 1 109 ? -2.408 6.089 -11.013 1.00 80.12 109 VAL A CA 1
ATOM 851 C C . VAL A 1 109 ? -3.405 6.193 -9.868 1.00 80.12 109 VAL A C 1
ATOM 853 O O . VAL A 1 109 ? -3.490 7.222 -9.206 1.00 80.12 109 VAL A O 1
ATOM 856 N N . LEU A 1 110 ? -4.138 5.105 -9.621 1.00 82.50 110 LEU A N 1
ATOM 857 C CA . LEU A 1 110 ? -5.216 5.083 -8.634 1.00 82.50 110 LEU A CA 1
ATOM 858 C C . LEU A 1 110 ? -4.725 5.371 -7.207 1.00 82.50 110 LEU A C 1
ATOM 860 O O . LEU A 1 110 ? -5.338 6.174 -6.506 1.00 82.50 110 LEU A O 1
ATOM 864 N N . TYR A 1 111 ? -3.632 4.727 -6.780 1.00 86.56 111 TYR A N 1
ATOM 865 C CA . TYR A 1 111 ? -3.066 4.944 -5.451 1.00 86.56 111 TYR A CA 1
ATOM 866 C C . TYR A 1 111 ? -1.549 4.730 -5.376 1.00 86.56 111 TYR A C 1
ATOM 868 O O . TYR A 1 111 ? -0.960 4.020 -6.196 1.00 86.56 111 TYR A O 1
ATOM 876 N N . CYS A 1 112 ? -0.935 5.314 -4.348 1.00 88.62 112 CYS A N 1
ATOM 877 C CA . CYS A 1 112 ? 0.423 5.041 -3.898 1.00 88.62 112 CYS A CA 1
ATOM 878 C C . CYS A 1 112 ? 0.359 4.442 -2.487 1.00 88.62 112 CYS A C 1
ATOM 880 O O . CYS A 1 112 ? -0.219 5.048 -1.586 1.00 88.62 112 CYS A O 1
ATOM 882 N N . LEU A 1 113 ? 0.927 3.247 -2.303 1.00 91.75 113 LEU A N 1
ATOM 883 C CA . LEU A 1 113 ? 1.102 2.644 -0.983 1.00 91.75 113 LEU A CA 1
ATOM 884 C C . LEU A 1 113 ? 2.552 2.832 -0.555 1.00 91.75 113 LEU A C 1
ATOM 886 O O . LEU A 1 113 ? 3.463 2.344 -1.225 1.00 91.75 113 LEU A O 1
ATOM 890 N N . MET A 1 114 ? 2.756 3.518 0.564 1.00 88.56 114 MET A N 1
ATOM 891 C CA . MET A 1 114 ? 4.076 3.808 1.108 1.00 88.56 114 MET A CA 1
ATOM 892 C C . MET A 1 114 ? 4.220 3.272 2.526 1.00 88.56 114 MET A C 1
ATOM 894 O O . MET A 1 114 ? 3.305 3.362 3.343 1.00 88.56 114 MET A O 1
ATOM 898 N N . VAL A 1 115 ? 5.394 2.715 2.816 1.00 86.56 115 VAL A N 1
ATOM 899 C CA . VAL A 1 115 ? 5.728 2.231 4.154 1.00 86.56 115 VAL A CA 1
ATOM 900 C C . VAL A 1 115 ? 6.468 3.336 4.898 1.00 86.56 115 VAL A C 1
ATOM 902 O O . VAL A 1 115 ? 7.585 3.689 4.526 1.00 86.56 115 VAL A O 1
ATOM 905 N N . GLU A 1 116 ? 5.851 3.880 5.943 1.00 79.62 116 GLU A N 1
ATOM 906 C CA . GLU A 1 116 ? 6.500 4.805 6.864 1.00 79.62 116 GLU A CA 1
ATOM 907 C C . GLU A 1 116 ? 7.322 3.988 7.873 1.00 79.62 116 GLU A C 1
ATOM 909 O O . GLU A 1 116 ? 6.768 3.133 8.576 1.00 79.62 116 GLU A O 1
ATOM 914 N N . PRO A 1 117 ? 8.643 4.205 7.972 1.00 69.94 117 PRO A N 1
ATOM 915 C CA . PRO A 1 117 ? 9.467 3.506 8.946 1.00 69.94 117 PRO A CA 1
ATOM 916 C C . PRO A 1 117 ? 9.163 4.035 10.356 1.00 69.94 117 PRO A C 1
ATOM 918 O O . PRO A 1 117 ? 9.816 4.950 10.853 1.00 69.94 117 PRO A O 1
ATOM 921 N N . ARG A 1 118 ? 8.154 3.443 11.005 1.00 66.38 118 ARG A N 1
ATOM 922 C CA . ARG A 1 118 ? 7.744 3.747 12.390 1.00 66.38 118 ARG A CA 1
ATOM 923 C C . ARG A 1 118 ? 8.313 2.770 13.426 1.00 66.38 118 AR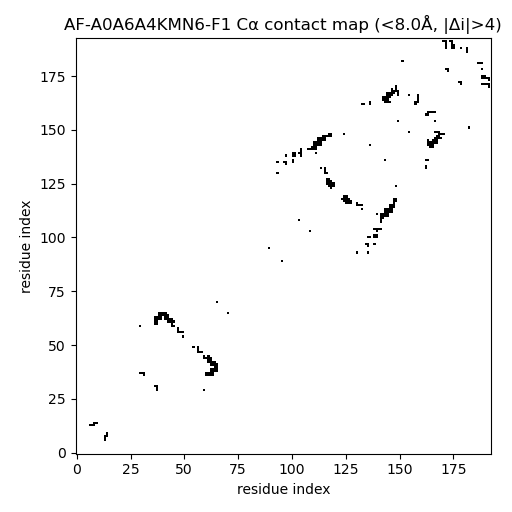G A C 1
ATOM 925 O O . ARG A 1 118 ? 8.002 2.880 14.606 1.00 66.38 118 ARG A O 1
ATOM 932 N N . MET A 1 119 ? 9.174 1.839 13.004 1.00 61.72 119 MET A N 1
ATOM 933 C CA . MET A 1 119 ? 9.894 0.904 13.877 1.00 61.72 119 MET A CA 1
ATOM 934 C C . MET A 1 119 ? 11.337 0.711 13.406 1.00 61.72 119 MET A C 1
ATOM 936 O O . MET A 1 119 ? 11.572 0.309 12.266 1.00 61.72 119 MET A O 1
ATOM 940 N N . LYS A 1 120 ? 12.302 0.942 14.302 1.00 53.53 120 LYS A N 1
ATOM 941 C CA . LYS A 1 120 ? 13.714 0.544 14.127 1.00 53.53 120 LYS A CA 1
ATOM 942 C C . LYS A 1 120 ? 14.046 -0.750 14.875 1.00 53.53 120 LYS A C 1
ATOM 944 O O . LYS A 1 120 ? 14.946 -1.476 14.465 1.00 53.53 120 LYS A O 1
ATOM 949 N N . ILE A 1 121 ? 13.300 -1.036 15.943 1.00 56.22 121 ILE A N 1
ATOM 950 C CA . ILE A 1 121 ? 13.390 -2.234 16.784 1.00 56.22 121 ILE A CA 1
ATOM 951 C C . ILE A 1 121 ? 11.979 -2.827 16.894 1.00 56.22 121 ILE A C 1
ATOM 953 O O . ILE A 1 121 ? 10.992 -2.090 16.898 1.00 56.22 121 ILE A O 1
ATOM 957 N N . ILE A 1 122 ? 11.865 -4.161 16.927 1.00 56.97 122 ILE A N 1
ATOM 958 C CA . ILE A 1 122 ? 10.571 -4.847 17.057 1.00 56.97 122 ILE A CA 1
ATOM 959 C C . ILE A 1 122 ? 9.905 -4.431 18.379 1.00 56.97 122 ILE A C 1
ATOM 961 O O . ILE A 1 122 ? 10.501 -4.607 19.434 1.00 56.97 122 ILE A O 1
ATOM 965 N N . GLY A 1 123 ? 8.687 -3.884 18.316 1.00 57.50 123 GLY A N 1
ATOM 966 C CA . GLY A 1 123 ? 7.911 -3.437 19.479 1.00 57.50 123 GLY A CA 1
ATOM 967 C C . GLY A 1 123 ? 8.160 -1.992 19.929 1.00 57.50 123 GLY A C 1
ATOM 968 O O . GLY A 1 123 ? 7.392 -1.483 20.740 1.00 57.50 123 GLY A O 1
ATOM 969 N N . GLU A 1 124 ? 9.170 -1.300 19.392 1.00 64.12 124 GLU A N 1
ATOM 970 C CA . GLU A 1 124 ? 9.440 0.099 19.737 1.00 64.12 124 GLU A CA 1
ATOM 971 C C . GLU A 1 124 ? 8.985 1.037 18.619 1.00 64.12 124 GLU A C 1
ATOM 973 O O . GLU A 1 124 ? 9.597 1.107 17.544 1.00 64.12 124 GLU A O 1
ATOM 978 N N . LYS A 1 125 ? 7.917 1.795 18.895 1.00 63.50 125 LYS A N 1
ATOM 979 C CA . LYS A 1 125 ? 7.493 2.892 18.026 1.00 63.50 125 LYS A CA 1
ATOM 980 C C . LYS A 1 125 ? 8.562 3.978 18.034 1.00 63.50 125 LYS A C 1
ATOM 982 O O . LYS A 1 125 ? 8.900 4.529 19.079 1.00 63.50 125 LYS A O 1
ATOM 987 N N . CYS A 1 126 ? 9.055 4.327 16.856 1.00 67.44 126 CYS A N 1
ATOM 988 C CA . CYS A 1 126 ? 9.893 5.497 16.664 1.00 67.44 126 CYS A CA 1
ATOM 989 C C . CYS A 1 126 ? 9.247 6.415 15.633 1.00 67.44 126 CYS A C 1
ATOM 991 O O . CYS A 1 126 ? 9.006 6.018 14.493 1.00 67.44 126 CYS A O 1
ATOM 993 N N . GLU A 1 127 ? 9.017 7.672 16.001 1.00 64.12 127 GLU A N 1
ATOM 994 C CA . GLU A 1 127 ? 8.796 8.682 14.979 1.00 64.12 127 GLU A CA 1
ATOM 995 C C . GLU A 1 127 ? 10.123 8.965 14.288 1.00 64.12 127 GLU A C 1
ATOM 997 O O . GLU A 1 127 ? 11.149 9.222 14.923 1.00 64.12 127 GLU A O 1
ATOM 1002 N N . CYS A 1 128 ? 10.098 8.919 12.962 1.00 63.81 128 CYS A N 1
ATOM 1003 C CA . CYS A 1 128 ? 11.224 9.309 12.141 1.00 63.81 128 CYS A CA 1
ATOM 1004 C C . CYS A 1 128 ? 10.838 10.548 11.327 1.00 63.81 128 CYS A C 1
ATOM 1006 O O . CYS A 1 128 ? 10.527 10.410 10.146 1.00 63.81 128 CYS A O 1
ATOM 1008 N N . PRO A 1 129 ? 10.880 11.767 11.908 1.00 63.25 129 PRO A N 1
ATOM 1009 C CA . PRO A 1 129 ? 10.496 12.994 11.201 1.00 63.25 129 PRO A CA 1
ATOM 1010 C C . PRO A 1 129 ? 11.281 13.198 9.899 1.00 63.25 129 PRO A C 1
ATOM 1012 O O . PRO A 1 129 ? 10.767 13.744 8.930 1.00 63.25 129 PRO A O 1
ATOM 1015 N N . GLN A 1 130 ? 12.522 12.704 9.873 1.00 57.81 130 GLN A N 1
ATOM 1016 C CA . GLN A 1 130 ? 13.420 12.711 8.715 1.00 57.81 130 GLN A CA 1
ATOM 1017 C C . GLN A 1 130 ? 12.924 11.848 7.548 1.00 57.81 130 GLN A C 1
ATOM 1019 O O . GLN A 1 130 ? 13.390 12.052 6.437 1.00 57.81 130 GLN A O 1
ATOM 1024 N N . TYR A 1 131 ? 12.001 10.917 7.782 1.00 63.72 131 TYR A N 1
ATOM 1025 C CA . TYR A 1 131 ? 11.393 10.038 6.778 1.00 63.72 131 TYR A CA 1
ATOM 1026 C C . TYR A 1 131 ? 9.866 10.213 6.736 1.00 63.72 131 TYR A C 1
ATOM 1028 O O . TYR A 1 131 ? 9.140 9.295 6.358 1.00 63.72 131 TYR A O 1
ATOM 1036 N N . SER A 1 132 ? 9.379 11.387 7.159 1.00 79.94 132 SER A N 1
ATOM 1037 C CA . SER A 1 132 ? 7.959 11.734 7.119 1.00 79.94 132 SER A CA 1
ATOM 1038 C C . SER A 1 132 ? 7.433 11.675 5.687 1.00 79.94 132 SER A C 1
ATOM 1040 O O . SER A 1 132 ? 7.990 12.293 4.779 1.00 79.94 132 SER A O 1
ATOM 1042 N N . LEU A 1 133 ? 6.309 10.985 5.494 1.00 87.62 133 LEU A N 1
ATOM 1043 C CA . LEU A 1 133 ? 5.673 10.856 4.180 1.00 87.62 133 LEU A CA 1
ATOM 1044 C C . LEU A 1 133 ? 4.873 12.101 3.761 1.00 87.62 133 LEU A C 1
ATOM 1046 O O . LEU A 1 133 ? 4.342 12.142 2.655 1.00 87.62 133 LEU A O 1
ATOM 1050 N N . VAL A 1 134 ? 4.776 13.130 4.611 1.00 89.56 134 VAL A N 1
ATOM 1051 C CA . VAL A 1 134 ? 3.875 14.280 4.398 1.00 89.56 134 VAL A CA 1
ATOM 1052 C C . VAL A 1 134 ? 4.205 15.069 3.130 1.00 89.56 134 VAL A C 1
ATOM 1054 O O . VAL A 1 134 ? 3.297 15.480 2.409 1.00 89.56 134 VAL A O 1
ATOM 1057 N N . SER A 1 135 ? 5.486 15.300 2.838 1.00 90.50 135 SER A N 1
ATOM 1058 C CA . SER A 1 135 ? 5.896 15.983 1.601 1.00 90.50 135 SER A CA 1
ATOM 1059 C C . SER A 1 135 ? 5.504 15.176 0.363 1.00 90.50 135 SER A C 1
ATOM 1061 O O . SER A 1 135 ? 4.994 15.738 -0.602 1.00 90.50 135 SER A O 1
ATOM 1063 N N . ILE A 1 136 ? 5.666 13.855 0.426 1.00 92.31 136 ILE A N 1
ATOM 1064 C CA . ILE A 1 136 ? 5.339 12.932 -0.661 1.00 92.31 136 ILE A CA 1
ATOM 1065 C C . ILE A 1 136 ? 3.818 12.845 -0.859 1.00 92.31 136 ILE A C 1
ATOM 1067 O O . ILE A 1 136 ? 3.343 12.938 -1.990 1.00 92.31 136 ILE A O 1
ATOM 1071 N N . ARG A 1 137 ? 3.035 12.780 0.229 1.00 93.38 137 ARG A N 1
ATOM 1072 C CA . ARG A 1 137 ? 1.564 12.854 0.192 1.00 93.38 137 ARG A CA 1
ATOM 1073 C C . ARG A 1 137 ? 1.081 14.105 -0.534 1.00 93.38 137 ARG A C 1
ATOM 1075 O O . ARG A 1 137 ? 0.149 14.009 -1.326 1.00 93.38 137 ARG A O 1
ATOM 1082 N N . LYS A 1 138 ? 1.690 15.264 -0.259 1.00 93.12 138 LYS A N 1
ATOM 1083 C CA . LYS A 1 138 ? 1.319 16.547 -0.882 1.00 93.12 138 LYS A CA 1
ATOM 1084 C C . LYS A 1 138 ? 1.630 16.602 -2.377 1.00 93.12 138 LYS A C 1
ATOM 1086 O O . LYS A 1 138 ? 0.949 17.322 -3.095 1.00 93.12 138 LYS A O 1
ATOM 1091 N N . ALA A 1 139 ? 2.646 15.872 -2.828 1.00 93.12 139 ALA A N 1
ATOM 1092 C CA . ALA A 1 139 ? 3.021 15.796 -4.237 1.00 93.12 139 ALA A CA 1
ATOM 1093 C C . ALA A 1 139 ? 2.209 14.761 -5.035 1.00 93.12 139 ALA A C 1
ATOM 1095 O O . ALA A 1 139 ? 2.127 14.852 -6.263 1.00 93.12 139 ALA A O 1
ATOM 1096 N N . PHE A 1 140 ? 1.615 13.771 -4.358 1.00 93.81 140 PHE A N 1
ATOM 1097 C CA . PHE A 1 140 ? 0.812 12.738 -5.003 1.00 93.81 140 PHE A CA 1
ATOM 1098 C C . PHE A 1 140 ? -0.674 13.120 -5.106 1.00 93.81 140 PHE A C 1
ATOM 1100 O O . PHE A 1 140 ? -1.331 13.379 -4.099 1.00 93.81 140 PHE A O 1
ATOM 1107 N N . ASN A 1 141 ? -1.224 13.100 -6.322 1.00 90.31 141 ASN A N 1
ATOM 1108 C CA . ASN A 1 141 ? -2.607 13.513 -6.595 1.00 90.31 141 ASN A CA 1
ATOM 1109 C C . ASN A 1 141 ? -3.644 12.389 -6.417 1.00 90.31 141 ASN A C 1
ATOM 1111 O O . ASN A 1 141 ? -4.836 12.677 -6.315 1.00 90.31 141 ASN A O 1
ATOM 1115 N N . GLY A 1 142 ? -3.220 11.122 -6.430 1.00 91.25 142 GLY A N 1
ATOM 1116 C CA . GLY A 1 142 ? -4.106 9.967 -6.258 1.00 91.25 142 GLY A CA 1
ATOM 1117 C C . GLY A 1 142 ? -4.322 9.587 -4.792 1.00 91.25 142 GLY A C 1
ATOM 1118 O O . GLY A 1 142 ? -3.893 10.294 -3.880 1.00 91.25 142 GLY A O 1
ATOM 1119 N N . GLY A 1 143 ? -4.948 8.428 -4.568 1.00 94.62 143 GLY A N 1
ATOM 1120 C CA . GLY A 1 143 ? -5.141 7.893 -3.221 1.00 94.62 143 GLY A CA 1
ATOM 1121 C C . GLY A 1 143 ? -3.811 7.548 -2.550 1.00 94.62 143 GLY A C 1
ATOM 1122 O O . GLY A 1 143 ? -2.953 6.899 -3.145 1.00 94.62 143 GLY A O 1
ATOM 1123 N N . PHE A 1 144 ? -3.623 7.954 -1.306 1.00 95.44 144 PHE A N 1
ATOM 1124 C CA . PHE A 1 144 ? -2.401 7.701 -0.558 1.00 95.44 144 PHE A CA 1
ATOM 1125 C C . PHE A 1 144 ? -2.681 6.752 0.602 1.00 95.44 144 PHE A C 1
ATOM 1127 O O . PHE A 1 144 ? -3.549 7.011 1.436 1.00 95.44 144 PHE A O 1
ATOM 1134 N N . ILE A 1 145 ? -1.956 5.636 0.635 1.00 95.25 145 ILE A N 1
ATOM 1135 C CA . ILE A 1 145 ? -2.087 4.602 1.659 1.00 95.25 145 ILE A CA 1
ATOM 1136 C C . ILE A 1 145 ? -0.769 4.517 2.416 1.00 95.25 145 ILE A C 1
ATOM 1138 O O . ILE A 1 145 ? 0.269 4.233 1.816 1.00 95.25 145 ILE A O 1
ATOM 1142 N N . SER A 1 146 ? -0.801 4.712 3.730 1.00 92.88 146 SER A N 1
ATOM 1143 C CA . SER A 1 146 ? 0.372 4.534 4.577 1.00 92.88 146 SER A CA 1
ATOM 1144 C C . SER A 1 146 ? 0.318 3.197 5.311 1.00 92.88 146 SER A C 1
ATOM 1146 O O . SER A 1 146 ? -0.734 2.730 5.748 1.00 92.88 146 SER A O 1
ATOM 1148 N N . ALA A 1 147 ? 1.472 2.557 5.449 1.00 90.94 147 ALA A N 1
ATOM 1149 C CA . ALA A 1 147 ? 1.661 1.358 6.256 1.00 90.94 147 ALA A CA 1
ATOM 1150 C C . ALA A 1 147 ? 2.864 1.565 7.176 1.00 90.94 147 ALA A C 1
ATOM 1152 O O . ALA A 1 147 ? 3.841 2.178 6.767 1.00 90.94 147 ALA A O 1
ATOM 1153 N N . GLY A 1 148 ? 2.832 1.053 8.403 1.00 85.69 148 GLY A N 1
ATOM 1154 C CA . GLY A 1 148 ? 3.947 1.270 9.331 1.00 85.69 148 GLY A CA 1
ATOM 1155 C C . GLY A 1 148 ? 3.532 1.197 10.786 1.00 85.69 148 GLY A C 1
ATOM 1156 O O . GLY A 1 148 ? 3.666 2.167 11.507 1.00 85.69 148 GLY A O 1
ATOM 1157 N N . ASP A 1 149 ? 3.006 0.057 11.225 1.00 85.56 149 ASP A N 1
ATOM 1158 C CA . ASP A 1 149 ? 2.678 -0.164 12.643 1.00 85.56 149 ASP A CA 1
ATOM 1159 C C . ASP A 1 149 ? 1.717 0.856 13.278 1.00 85.56 149 ASP A C 1
ATOM 1161 O O . ASP A 1 149 ? 1.836 1.205 14.452 1.00 85.56 149 ASP A O 1
ATOM 1165 N N . TYR A 1 150 ? 0.752 1.330 12.492 1.00 89.00 150 TYR A N 1
ATOM 1166 C CA . TYR A 1 150 ? -0.336 2.134 13.027 1.00 89.00 150 TYR A CA 1
ATOM 1167 C C . TYR A 1 150 ? -1.241 1.281 13.925 1.00 89.00 150 TYR A C 1
ATOM 1169 O O . TYR A 1 150 ? -1.567 0.135 13.587 1.00 89.00 150 TYR A O 1
ATOM 1177 N N . ASP A 1 151 ? -1.663 1.860 15.040 1.00 90.25 151 ASP A N 1
ATOM 1178 C CA . ASP A 1 151 ? -2.816 1.433 15.817 1.00 90.25 151 ASP A CA 1
ATOM 1179 C C . ASP A 1 151 ? -4.055 2.253 15.420 1.00 90.25 151 ASP A C 1
ATOM 1181 O O . ASP A 1 151 ? -4.096 2.927 14.385 1.00 90.25 151 ASP A O 1
ATOM 1185 N N . ARG A 1 152 ? -5.122 2.123 16.206 1.00 92.81 152 ARG A N 1
ATOM 1186 C CA . ARG A 1 152 ? -6.381 2.818 15.958 1.00 92.81 152 ARG A CA 1
ATOM 1187 C C . ARG A 1 152 ? -6.217 4.325 16.137 1.00 92.81 152 ARG A C 1
ATOM 1189 O O . ARG A 1 152 ? -6.729 5.098 15.330 1.00 92.81 152 ARG A O 1
ATOM 1196 N N . GLU A 1 153 ? -5.574 4.744 17.218 1.00 92.50 153 GLU A N 1
ATOM 1197 C CA . GLU A 1 153 ? -5.449 6.141 17.614 1.00 92.50 153 GLU A CA 1
ATOM 1198 C C . GLU A 1 153 ? -4.554 6.905 16.640 1.00 92.50 153 GLU A C 1
ATOM 1200 O O . GLU A 1 153 ? -4.989 7.915 16.082 1.00 92.50 153 GLU A O 1
ATOM 1205 N N . ASP A 1 154 ? -3.344 6.405 16.382 1.00 90.69 154 ASP A N 1
ATOM 1206 C CA . ASP A 1 154 ? -2.413 7.067 15.471 1.00 90.69 154 ASP A CA 1
ATOM 1207 C C . ASP A 1 154 ? -2.867 6.957 14.006 1.00 90.69 154 ASP A C 1
ATOM 1209 O O . ASP A 1 154 ? -2.708 7.919 13.252 1.00 90.69 154 ASP A O 1
ATOM 1213 N N . GLY A 1 155 ? -3.535 5.862 13.626 1.00 91.94 155 GLY A N 1
ATOM 1214 C CA . GLY A 1 155 ? -4.172 5.690 12.324 1.00 91.94 155 GLY A CA 1
ATOM 1215 C C . GLY A 1 155 ? -5.279 6.720 12.073 1.00 91.94 155 GLY A C 1
ATOM 1216 O O . GLY A 1 155 ? -5.306 7.373 11.030 1.00 91.94 155 GLY A O 1
ATOM 1217 N N . ASN A 1 156 ? -6.165 6.934 13.050 1.00 94.88 156 ASN A N 1
ATOM 1218 C CA . ASN A 1 156 ? -7.203 7.965 12.960 1.00 94.88 156 ASN A CA 1
ATOM 1219 C C . ASN A 1 156 ? -6.604 9.374 12.931 1.00 94.88 156 ASN A C 1
ATOM 1221 O O . ASN A 1 156 ? -7.077 10.233 12.185 1.00 94.88 156 ASN A O 1
ATOM 1225 N N . GLN A 1 157 ? -5.556 9.614 13.721 1.00 93.44 157 GLN A N 1
ATOM 1226 C CA . GLN A 1 157 ? -4.885 10.905 13.767 1.00 93.44 157 GLN A CA 1
ATOM 1227 C C . GLN A 1 157 ? -4.253 11.263 12.415 1.00 93.44 157 GLN A C 1
ATOM 1229 O O . GLN A 1 157 ? -4.455 12.372 11.924 1.00 93.44 157 GLN A O 1
ATOM 1234 N N . VAL A 1 158 ? -3.525 10.337 11.779 1.00 92.06 158 VAL A N 1
ATOM 1235 C CA . VAL A 1 158 ? -2.841 10.617 10.501 1.00 92.06 158 VAL A CA 1
ATOM 1236 C C . VAL A 1 158 ? -3.825 10.886 9.362 1.00 92.06 158 VAL A C 1
ATOM 1238 O O . VAL A 1 158 ? -3.534 11.699 8.484 1.00 92.06 158 VAL A O 1
ATOM 1241 N N . VAL A 1 159 ? -4.999 10.249 9.394 1.00 94.44 159 VAL A N 1
ATOM 1242 C CA . VAL A 1 159 ? -6.087 10.511 8.443 1.00 94.44 159 VAL A CA 1
ATOM 1243 C C . VAL A 1 159 ? -6.714 11.880 8.715 1.00 94.44 159 VAL A C 1
ATOM 1245 O O . VAL A 1 159 ? -6.858 12.681 7.795 1.00 94.44 159 VAL A O 1
ATOM 1248 N N . ALA A 1 160 ? -7.023 12.197 9.977 1.00 95.62 160 ALA A N 1
ATOM 1249 C CA . ALA A 1 160 ? -7.599 13.489 10.359 1.00 95.62 160 ALA A CA 1
ATOM 1250 C C . ALA A 1 160 ? -6.676 14.678 10.031 1.00 95.62 160 ALA A C 1
ATOM 1252 O O . ALA A 1 160 ? -7.143 15.753 9.663 1.00 95.62 160 ALA A O 1
ATOM 1253 N N . GLU A 1 161 ? -5.362 14.478 10.123 1.00 93.38 161 GLU A N 1
ATOM 1254 C CA . GLU A 1 161 ? -4.335 15.467 9.780 1.00 93.38 161 GLU A CA 1
ATOM 1255 C C . GLU A 1 161 ? -4.020 15.528 8.274 1.00 93.38 161 GLU A C 1
ATOM 1257 O O . GLU A 1 161 ? -3.114 16.257 7.864 1.00 93.38 161 GLU A O 1
ATOM 1262 N N . ASN A 1 162 ? -4.744 14.770 7.440 1.00 92.75 162 ASN A N 1
ATOM 1263 C CA . ASN A 1 162 ? -4.533 14.677 5.995 1.00 92.75 162 ASN A CA 1
ATOM 1264 C C . ASN A 1 162 ? -3.097 14.249 5.615 1.00 92.75 162 ASN A C 1
ATOM 1266 O O . ASN A 1 162 ? -2.540 14.679 4.601 1.00 92.75 162 ASN A O 1
ATOM 1270 N N . ARG A 1 163 ? -2.466 13.414 6.452 1.00 91.88 163 ARG A N 1
ATOM 1271 C CA . ARG A 1 163 ? -1.150 12.817 6.168 1.00 91.88 163 ARG A CA 1
ATOM 1272 C C . ARG A 1 163 ? -1.256 11.581 5.278 1.00 91.88 163 ARG A C 1
ATOM 1274 O O . ARG A 1 163 ? -0.288 11.238 4.605 1.00 91.88 163 ARG A O 1
ATOM 1281 N N . THR A 1 164 ? -2.416 10.932 5.259 1.00 94.12 164 THR A N 1
ATOM 1282 C CA . THR A 1 164 ? -2.752 9.789 4.403 1.00 94.12 164 THR A CA 1
ATOM 1283 C C . THR A 1 164 ? -4.266 9.739 4.192 1.00 94.12 164 THR A C 1
ATOM 1285 O O . THR A 1 164 ? -5.006 10.273 5.017 1.00 94.12 164 THR A O 1
ATOM 1288 N N . ASP A 1 165 ? -4.728 9.084 3.127 1.00 96.31 165 ASP A N 1
ATOM 1289 C CA . ASP A 1 165 ? -6.163 8.856 2.908 1.00 96.31 165 ASP A CA 1
ATOM 1290 C C . ASP A 1 165 ? -6.614 7.542 3.560 1.00 96.31 165 ASP A C 1
ATOM 1292 O O . ASP A 1 165 ? -7.730 7.438 4.065 1.00 96.31 165 ASP A O 1
ATOM 1296 N N . LEU A 1 166 ? -5.737 6.531 3.559 1.00 96.06 166 LEU A N 1
ATOM 1297 C CA . LEU A 1 166 ? -5.981 5.215 4.146 1.00 96.06 166 LEU A CA 1
ATOM 1298 C C . LEU A 1 166 ? -4.758 4.726 4.926 1.00 96.06 166 LEU A C 1
ATOM 1300 O O . LEU A 1 166 ? -3.616 5.091 4.633 1.00 96.06 166 LEU A O 1
ATOM 1304 N N . VAL A 1 167 ? -5.008 3.841 5.887 1.00 94.69 167 VAL A N 1
ATOM 1305 C CA . VAL A 1 167 ? -3.981 3.153 6.675 1.00 94.69 167 VAL A CA 1
ATOM 1306 C C . VAL A 1 167 ? -4.082 1.653 6.419 1.00 94.69 167 VAL A C 1
ATOM 1308 O O . VAL A 1 167 ? -5.167 1.078 6.473 1.00 94.69 167 VAL A O 1
ATOM 1311 N N . ALA A 1 168 ? -2.948 1.013 6.140 1.00 94.44 168 ALA A N 1
ATOM 1312 C CA . ALA A 1 168 ? -2.847 -0.428 5.958 1.00 94.44 168 ALA A CA 1
ATOM 1313 C C . ALA A 1 168 ? -2.182 -1.090 7.176 1.00 94.44 168 ALA A C 1
ATOM 1315 O O . ALA A 1 168 ? -1.025 -0.815 7.507 1.00 94.44 168 ALA A O 1
ATOM 1316 N N . ASN A 1 169 ? -2.898 -2.019 7.816 1.00 92.56 169 ASN A N 1
ATOM 1317 C CA . ASN A 1 169 ? -2.401 -2.796 8.952 1.00 92.56 169 ASN A CA 1
ATOM 1318 C C . ASN A 1 169 ? -2.070 -4.232 8.517 1.00 92.56 169 ASN A C 1
ATOM 1320 O O . ASN A 1 169 ? -2.948 -4.977 8.097 1.00 92.56 169 ASN A O 1
ATOM 1324 N N . GLY A 1 170 ? -0.801 -4.631 8.640 1.00 89.75 170 GLY A N 1
ATOM 1325 C CA . GLY A 1 170 ? -0.349 -5.996 8.339 1.00 89.75 170 GLY A CA 1
ATOM 1326 C C . GLY A 1 170 ? -0.471 -6.933 9.544 1.00 89.75 170 GLY A C 1
ATOM 1327 O O . GLY A 1 170 ? -1.429 -7.689 9.667 1.00 89.75 170 GLY A O 1
ATOM 1328 N N . ARG A 1 171 ? 0.504 -6.868 10.462 1.00 88.88 171 ARG A N 1
ATOM 1329 C CA . ARG A 1 171 ? 0.612 -7.775 11.626 1.00 88.88 171 ARG A CA 1
ATOM 1330 C C . ARG A 1 171 ? -0.636 -7.796 12.509 1.00 88.88 171 ARG A C 1
ATOM 1332 O O . ARG A 1 171 ? -1.114 -8.872 12.853 1.00 88.88 171 ARG A O 1
ATOM 1339 N N . LEU A 1 172 ? -1.206 -6.624 12.805 1.00 90.12 172 LEU A N 1
ATOM 1340 C CA . LEU A 1 172 ? -2.452 -6.532 13.570 1.00 90.12 172 LEU A CA 1
ATOM 1341 C C . LEU A 1 172 ? -3.596 -7.289 12.895 1.00 90.12 172 LEU A C 1
ATOM 1343 O O . LEU A 1 172 ? -4.336 -7.984 13.581 1.00 90.12 172 LEU A O 1
ATOM 1347 N N . PHE A 1 173 ? -3.713 -7.198 11.569 1.00 91.38 173 PHE A N 1
ATOM 1348 C CA . PHE A 1 173 ? -4.770 -7.872 10.819 1.00 91.38 173 PHE A CA 1
ATOM 1349 C C . PHE A 1 173 ? -4.556 -9.391 10.773 1.00 91.38 173 PHE A C 1
ATOM 1351 O O . PHE A 1 173 ? -5.517 -10.149 10.848 1.00 91.38 173 PHE A O 1
ATOM 1358 N N . LEU A 1 174 ? -3.298 -9.851 10.725 1.00 89.31 174 LEU A N 1
ATOM 1359 C CA . LEU A 1 174 ? -2.977 -11.282 10.803 1.00 89.31 174 LEU A CA 1
ATOM 1360 C C . LEU A 1 174 ? -3.414 -11.908 12.135 1.00 89.31 174 LEU A C 1
ATOM 1362 O O . LEU A 1 174 ? -3.935 -13.020 12.136 1.00 89.31 174 LEU A O 1
ATOM 1366 N N . ALA A 1 175 ? -3.234 -11.206 13.256 1.00 92.62 175 ALA A N 1
ATOM 1367 C CA . ALA A 1 175 ? -3.684 -11.686 14.567 1.00 92.62 175 ALA A CA 1
ATOM 1368 C C . ALA A 1 175 ? -5.172 -11.408 14.853 1.00 92.62 175 ALA A C 1
ATOM 1370 O O . ALA A 1 175 ? -5.774 -12.063 15.706 1.00 92.62 175 ALA A O 1
ATOM 1371 N N . ASN A 1 176 ? -5.777 -10.448 14.151 1.00 93.38 176 ASN A N 1
ATOM 1372 C CA . ASN A 1 176 ? -7.146 -9.986 14.368 1.00 93.38 176 ASN A CA 1
ATOM 1373 C C . ASN A 1 176 ? -7.883 -9.922 13.018 1.00 93.38 176 ASN A C 1
ATOM 1375 O O . ASN A 1 176 ? -7.955 -8.852 12.416 1.00 93.38 176 ASN A O 1
ATOM 1379 N N . PRO A 1 177 ? -8.450 -11.030 12.508 1.00 93.12 177 PRO A N 1
ATOM 1380 C CA . PRO A 1 177 ? -9.147 -11.023 11.215 1.00 93.12 177 PRO A CA 1
ATOM 1381 C C . PRO A 1 177 ? -10.383 -10.103 11.201 1.00 93.12 177 PRO A C 1
ATOM 1383 O O . PRO A 1 177 ? -10.829 -9.667 10.144 1.00 93.12 177 PRO A O 1
ATOM 1386 N N . ASP A 1 178 ? -10.923 -9.780 12.378 1.00 94.25 178 ASP A N 1
ATOM 1387 C CA . ASP A 1 178 ? -12.005 -8.828 12.627 1.00 94.25 178 ASP A CA 1
ATOM 1388 C C . ASP A 1 178 ? -11.498 -7.437 13.068 1.00 94.25 178 ASP A C 1
ATOM 1390 O O . ASP A 1 178 ? -12.253 -6.668 13.669 1.00 94.25 178 ASP A O 1
ATOM 1394 N N . LEU A 1 179 ? -10.236 -7.087 12.765 1.00 93.50 179 LEU A N 1
ATOM 1395 C CA . LEU A 1 179 ? -9.594 -5.829 13.178 1.00 93.50 179 LEU A CA 1
ATOM 1396 C C . LEU A 1 179 ? -10.464 -4.580 12.952 1.00 93.50 179 LEU A C 1
ATOM 1398 O O . LEU A 1 179 ? -10.576 -3.796 13.895 1.00 93.50 179 LEU A O 1
ATOM 1402 N N . PRO A 1 180 ? -11.139 -4.383 11.796 1.00 94.56 180 PRO A N 1
ATOM 1403 C CA . PRO A 1 180 ? -11.980 -3.201 11.601 1.00 94.56 180 PRO A CA 1
ATOM 1404 C C . PRO A 1 180 ? -13.100 -3.093 12.640 1.00 94.56 180 PRO A C 1
ATOM 1406 O O . PRO A 1 180 ? -13.341 -2.018 13.186 1.00 94.56 180 PRO A O 1
ATOM 1409 N N . ARG A 1 181 ? -13.744 -4.218 12.981 1.00 94.12 181 ARG A N 1
ATOM 1410 C CA . ARG A 1 181 ? -14.805 -4.248 13.993 1.00 94.12 181 ARG A CA 1
ATOM 1411 C C . ARG A 1 181 ? -14.249 -3.999 15.393 1.00 94.12 181 ARG A C 1
ATOM 1413 O O . ARG A 1 181 ? -14.894 -3.325 16.193 1.00 94.12 181 ARG A O 1
ATOM 1420 N N . ARG A 1 182 ? -13.047 -4.501 15.694 1.00 97.00 182 ARG A N 1
ATOM 1421 C CA . ARG A 1 182 ? -12.368 -4.217 16.968 1.00 97.00 182 ARG A CA 1
ATOM 1422 C C . ARG A 1 182 ? -12.001 -2.746 17.098 1.00 97.00 182 ARG A C 1
ATOM 1424 O O . ARG A 1 182 ? -12.224 -2.175 18.159 1.00 97.00 182 ARG A O 1
ATOM 1431 N N . PHE A 1 183 ? -11.514 -2.118 16.030 1.00 96.38 183 PHE A N 1
ATOM 1432 C CA . PHE A 1 183 ? -11.251 -0.680 16.007 1.00 96.38 183 PHE A CA 1
ATOM 1433 C C . PHE A 1 183 ? -12.528 0.147 16.178 1.00 96.38 183 PHE A C 1
ATOM 1435 O O . PHE A 1 183 ? -12.528 1.118 16.935 1.00 96.38 183 PHE A O 1
ATOM 1442 N N . GLU A 1 184 ? -13.626 -0.250 15.535 1.00 94.94 184 GLU A N 1
ATOM 1443 C CA . GLU A 1 184 ? -14.928 0.408 15.687 1.00 94.94 184 GLU A CA 1
ATOM 1444 C C . GLU A 1 184 ? -15.428 0.359 17.141 1.00 94.94 184 GLU A C 1
ATOM 1446 O O . GLU A 1 184 ? -15.877 1.368 17.680 1.00 94.94 184 GLU A O 1
ATOM 1451 N N . LEU A 1 185 ? -15.306 -0.800 17.794 1.00 96.62 185 LEU A N 1
ATOM 1452 C CA . LEU A 1 185 ? -15.779 -1.028 19.164 1.00 96.62 185 LEU A CA 1
ATOM 1453 C C . LEU A 1 185 ? -14.763 -0.671 20.256 1.00 96.62 185 LEU A C 1
ATOM 1455 O O . LEU A 1 185 ? -15.081 -0.803 21.436 1.00 96.62 185 LEU A O 1
ATOM 1459 N N . ASN A 1 186 ? -13.549 -0.261 19.882 1.00 94.94 186 ASN A N 1
ATOM 1460 C CA . ASN A 1 186 ? -12.413 -0.125 20.793 1.00 94.94 186 ASN A CA 1
ATOM 1461 C C . ASN A 1 186 ? -12.177 -1.389 21.654 1.00 94.94 186 ASN A C 1
ATOM 1463 O O . ASN A 1 186 ? -12.002 -1.322 22.872 1.00 94.94 186 ASN A O 1
ATOM 1467 N N . ALA A 1 187 ? -12.250 -2.561 21.019 1.00 95.94 187 ALA A N 1
ATOM 1468 C CA . ALA A 1 187 ? -12.091 -3.856 21.670 1.00 95.94 187 ALA A CA 1
ATOM 1469 C C . ALA A 1 187 ? -10.612 -4.256 21.806 1.00 95.94 187 ALA A C 1
ATOM 1471 O O . ALA A 1 187 ? -9.764 -3.828 21.024 1.00 95.94 187 ALA A O 1
ATOM 1472 N N . LEU A 1 188 ? -10.316 -5.138 22.768 1.00 95.50 188 LEU A N 1
ATOM 1473 C CA . LEU A 1 188 ? -8.974 -5.698 22.959 1.00 95.50 188 LEU A CA 1
ATOM 1474 C C . LEU A 1 188 ? -8.484 -6.420 21.695 1.00 95.50 188 LEU A C 1
ATOM 1476 O O . LEU A 1 188 ? -9.251 -7.127 21.036 1.00 95.50 188 LEU A O 1
ATOM 1480 N N . LEU A 1 189 ? -7.199 -6.261 21.381 1.00 94.06 189 LEU A N 1
ATOM 1481 C CA . LEU A 1 189 ? -6.539 -6.905 20.246 1.00 94.06 189 LEU A CA 1
ATOM 1482 C C . LEU A 1 189 ? -5.773 -8.144 20.716 1.00 94.06 189 LEU A C 1
ATOM 1484 O O . LEU A 1 189 ? -5.167 -8.140 21.784 1.00 94.06 189 LEU A O 1
ATOM 1488 N N . ASN A 1 190 ? -5.786 -9.193 19.901 1.00 93.12 190 ASN A N 1
ATOM 1489 C CA . ASN A 1 190 ? -4.893 -10.332 20.049 1.00 93.12 190 ASN A CA 1
ATOM 1490 C C . ASN A 1 190 ? -3.453 -9.892 19.768 1.00 93.12 190 ASN A C 1
ATOM 1492 O O . ASN A 1 190 ? -3.207 -9.104 18.845 1.00 93.12 190 ASN A O 1
ATOM 1496 N N . GLU A 1 191 ? -2.514 -10.457 20.521 1.00 88.94 191 GLU A N 1
ATOM 1497 C CA . GLU A 1 191 ? -1.083 -10.289 20.279 1.00 88.94 191 GLU A CA 1
ATOM 1498 C C . GLU A 1 191 ? -0.656 -10.989 18.979 1.00 88.94 191 GLU A C 1
ATOM 1500 O O . GLU A 1 191 ? -1.233 -12.002 18.572 1.00 88.94 191 GLU A O 1
ATOM 1505 N N . TYR A 1 192 ? 0.363 -10.441 18.319 1.00 81.94 192 TYR A N 1
ATOM 1506 C CA . TYR A 1 192 ? 0.998 -11.025 17.140 1.00 81.94 192 TYR A CA 1
ATOM 1507 C C . TYR A 1 192 ? 2.476 -11.316 17.439 1.00 81.94 192 TYR A C 1
ATOM 1509 O O . TYR A 1 192 ? 3.108 -10.568 18.182 1.00 81.94 192 TYR A O 1
ATOM 1517 N N .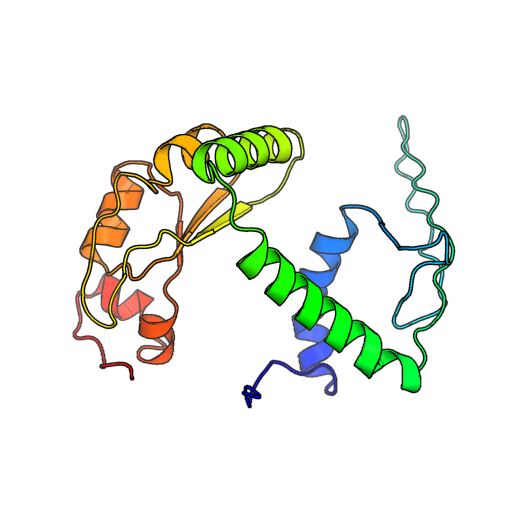 ASN A 1 193 ? 3.010 -12.392 16.851 1.00 58.56 193 ASN A N 1
ATOM 1518 C CA . ASN A 1 193 ? 4.420 -12.795 16.967 1.00 58.56 193 ASN A CA 1
ATOM 1519 C C . ASN A 1 193 ? 5.305 -12.139 15.901 1.00 58.56 193 ASN A C 1
ATOM 1521 O O . ASN A 1 193 ? 4.816 -11.956 14.759 1.00 58.56 193 ASN A O 1
#

Nearest PDB structures (foldseek):
  1icp-assembly1_A  TM=5.287E-01  e=3.979E-16  Solanum lycopersicum
  6s31-assembly1_A  TM=5.566E-01  e=6.197E-10  Galdieria sulphuraria
  2hsa-assembly1_B  TM=5.430E-01  e=4.501E-10  Solanum lycopersicum
  1gwj-assembly1_A-2  TM=5.426E-01  e=3.713E-09  Pseudomonas putida
  5k0r-assembly1_A  TM=4.946E-01  e=6.179E-06  Shewanella oneidensis MR-1

Radius of gyration: 20.63 Å; Cα contacts (8 Å, |Δi|>4): 180; chains: 1; bounding box: 38×40×55 Å

Foldseek 3Di:
DDDPPDQDDPDPVSVVVCVVVVVLVVVPDDDDPPPDAAEDCDQDADDFDDDPDDDDGPRHRRHDYDDPVCVVVVVVVVVVVVVCVVVVDDPQVPVVLLVVQLVCQVPPDAEDEDEQALDPDVPDGDDDVSRQCQSSLVNHPHAYEYEYPDDLVVQVVCCVVSSHVYYDYDQQCVQPVPRVVCSVVVHDGGDGD

InterPro domains:
  IPR001155 NADH:flavin oxidoreductase/NADH oxidase, N-terminal [PF00724] (116-185)
  IPR013785 Aldolase-type TIM barrel [G3DSA:3.20.20.70] (1-89)
  IPR013785 Aldolase-type TIM barrel [G3DSA:3.20.20.70] (90-193)
  IPR045247 Oxidoreductase Oye-like [PTHR22893] (89-193)

Secondary structure (DSSP, 8-state):
---TTPPPSSSHHHHHHHHHHHHHHTTS----GGGPPPEESS-PPPPP-PPSSS-----PPPPEEPPGGGHHHHHHHHHHHHHHHHHS--SSHHHHHHHHHHHHHHTT-SEEEEE---EEETTEE---GGG-THHHHHH--SEEEEESS--HHHHHHHHHTTS-SEEE-SHHHHH-TTHHHHHHHTPPPPP--

Solvent-accessible surface area (backbone atoms only — not comparable to full-atom values): 11984 Å² total; per-residue (Å²): 138,85,74,85,89,63,89,65,82,84,47,73,69,43,48,61,70,45,46,73,62,51,60,64,56,70,74,69,77,90,86,60,76,93,82,50,60,40,76,30,95,46,57,70,54,83,76,81,76,83,69,91,88,88,74,76,83,80,81,73,74,53,24,38,51,61,51,80,86,47,48,65,52,56,56,47,46,54,54,46,50,54,50,47,58,67,67,58,60,66,95,51,56,64,61,52,48,32,53,49,25,44,55,47,46,77,43,96,51,71,62,49,80,46,76,42,69,30,56,90,48,95,94,42,82,36,90,42,80,92,60,55,56,52,68,32,47,72,43,33,77,46,48,36,32,37,27,46,88,60,54,66,68,60,40,51,47,38,40,76,69,68,49,29,76,42,75,50,65,62,65,61,35,74,45,24,87,59,41,71,61,29,56,75,69,71,49,90,76,59,80,67,135

pLDDT: mean 71.43, std 19.8, range [29.27, 97.0]